Protein AF-A0A9R0ZAI2-F1 (afdb_monomer)

Structure (mmCIF, N/CA/C/O backbone):
data_AF-A0A9R0ZAI2-F1
#
_entry.id   AF-A0A9R0ZAI2-F1
#
loop_
_atom_site.group_PDB
_atom_site.id
_atom_site.type_symbol
_atom_site.label_atom_id
_atom_site.label_alt_id
_atom_site.label_comp_id
_atom_site.label_asym_id
_atom_site.label_entity_id
_atom_site.label_seq_id
_atom_site.pdbx_PDB_ins_code
_atom_site.Cartn_x
_atom_site.Cartn_y
_atom_site.Cartn_z
_atom_site.occupancy
_atom_site.B_iso_or_equiv
_atom_site.auth_seq_id
_atom_site.auth_comp_id
_atom_site.auth_asym_id
_atom_site.auth_atom_id
_atom_site.pdbx_PDB_model_num
ATOM 1 N N . MET A 1 1 ? 1.593 8.401 21.308 1.00 49.84 1 MET A N 1
ATOM 2 C CA . MET A 1 1 ? 2.512 8.296 20.164 1.00 49.84 1 MET A CA 1
ATOM 3 C C . MET A 1 1 ? 1.710 8.715 18.952 1.00 49.84 1 MET A C 1
ATOM 5 O O . MET A 1 1 ? 0.636 8.151 18.761 1.00 49.84 1 MET A O 1
ATOM 9 N N . LYS A 1 2 ? 2.116 9.782 18.261 1.00 67.69 2 LYS A N 1
ATOM 10 C CA . LYS A 1 2 ? 1.496 10.133 16.980 1.00 67.69 2 LYS A CA 1
ATOM 11 C C . LYS A 1 2 ? 1.931 9.080 15.958 1.00 67.69 2 LYS A C 1
ATOM 13 O O . LYS A 1 2 ? 3.024 8.540 16.083 1.00 67.69 2 LYS A O 1
ATOM 18 N N . PHE A 1 3 ? 1.045 8.730 15.038 1.00 79.19 3 PHE A N 1
ATOM 19 C CA . PHE A 1 3 ? 1.365 7.833 13.931 1.00 79.19 3 PHE A CA 1
ATOM 20 C C . PHE A 1 3 ? 2.169 8.611 12.874 1.00 79.19 3 PHE A C 1
ATOM 22 O O . PHE A 1 3 ? 1.806 9.755 12.592 1.00 79.19 3 PHE A O 1
ATOM 29 N N . ASN A 1 4 ? 3.242 8.033 12.321 1.00 83.19 4 ASN A N 1
ATOM 30 C CA . ASN A 1 4 ? 4.085 8.681 11.311 1.00 83.19 4 ASN A CA 1
ATOM 31 C C . ASN A 1 4 ? 4.430 7.680 10.192 1.00 83.19 4 ASN A C 1
ATOM 33 O O . ASN A 1 4 ? 5.416 6.948 10.323 1.00 83.19 4 ASN A O 1
ATOM 37 N N . PRO A 1 5 ? 3.698 7.697 9.061 1.00 80.62 5 PRO A N 1
ATOM 38 C CA . PRO A 1 5 ? 3.774 6.646 8.044 1.00 80.62 5 PRO A CA 1
ATOM 39 C C . PRO A 1 5 ? 5.187 6.411 7.498 1.00 80.62 5 PRO A C 1
ATOM 41 O O . PRO A 1 5 ? 5.497 5.297 7.081 1.00 80.62 5 PRO A O 1
ATOM 44 N N . ILE A 1 6 ? 6.061 7.420 7.544 1.00 82.62 6 ILE A N 1
ATOM 45 C CA . ILE A 1 6 ? 7.467 7.300 7.152 1.00 82.62 6 ILE A CA 1
ATOM 46 C C . ILE A 1 6 ? 8.191 6.339 8.105 1.00 82.62 6 ILE A C 1
ATOM 48 O O . ILE A 1 6 ? 8.782 5.352 7.670 1.00 82.62 6 ILE A O 1
ATOM 52 N N . ILE A 1 7 ? 8.069 6.553 9.414 1.00 83.12 7 ILE A N 1
ATOM 53 C CA . ILE A 1 7 ? 8.664 5.692 10.442 1.00 83.12 7 ILE A CA 1
ATOM 54 C C . ILE A 1 7 ? 8.152 4.254 10.318 1.00 83.12 7 ILE A C 1
ATOM 56 O O . ILE A 1 7 ? 8.944 3.308 10.307 1.00 83.12 7 ILE A O 1
ATOM 60 N N . GLU A 1 8 ? 6.835 4.063 10.204 1.00 87.94 8 GLU A N 1
ATOM 61 C CA . GLU A 1 8 ? 6.279 2.714 10.084 1.00 87.94 8 GLU A CA 1
ATOM 62 C C . GLU A 1 8 ? 6.701 2.023 8.780 1.00 87.94 8 GLU A C 1
ATOM 64 O O . GLU A 1 8 ? 6.964 0.817 8.787 1.00 87.94 8 GLU A O 1
ATOM 69 N N . SER A 1 9 ? 6.849 2.772 7.685 1.00 85.62 9 SER A N 1
ATOM 70 C CA . SER A 1 9 ? 7.359 2.232 6.424 1.00 85.62 9 SER A CA 1
ATOM 71 C C . SER A 1 9 ? 8.806 1.763 6.519 1.00 85.62 9 SER A C 1
ATOM 73 O O . SER A 1 9 ? 9.125 0.676 6.035 1.00 85.62 9 SER A O 1
ATOM 75 N N . PHE A 1 10 ? 9.672 2.481 7.234 1.00 85.94 10 PHE A N 1
ATOM 76 C CA . PHE A 1 10 ? 11.029 2.011 7.497 1.00 85.94 10 PHE A CA 1
ATOM 77 C C . PHE A 1 10 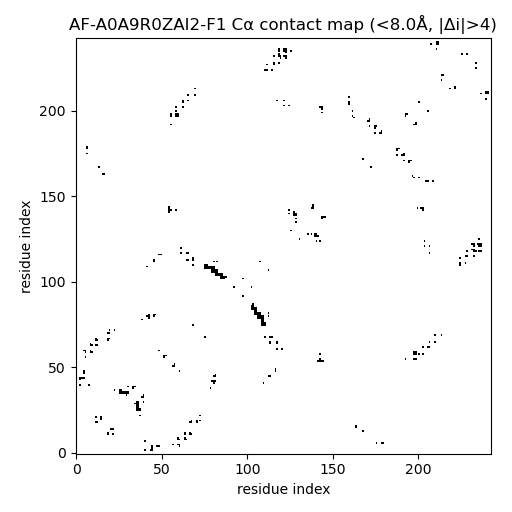? 11.057 0.713 8.296 1.00 85.94 10 PHE A C 1
ATOM 79 O O . PHE A 1 10 ? 11.811 -0.196 7.955 1.00 85.94 10 PHE A O 1
ATOM 86 N N . LEU A 1 11 ? 10.210 0.576 9.319 1.00 88.50 11 LEU A N 1
ATOM 87 C CA . LEU A 1 11 ? 10.132 -0.664 10.098 1.00 88.50 11 LEU A CA 1
ATOM 88 C C . LEU A 1 11 ? 9.722 -1.864 9.232 1.00 88.50 11 LEU A C 1
ATOM 90 O O . LEU A 1 11 ? 10.246 -2.964 9.425 1.00 88.50 11 LEU A O 1
ATOM 94 N N . VAL A 1 12 ? 8.839 -1.660 8.248 1.00 91.31 12 VAL A N 1
ATOM 95 C CA . VAL A 1 12 ? 8.496 -2.692 7.258 1.00 91.31 12 VAL A CA 1
ATOM 96 C C . VAL A 1 12 ? 9.717 -3.066 6.415 1.00 91.31 12 VAL A C 1
ATOM 98 O O . VAL A 1 12 ? 10.020 -4.253 6.294 1.00 91.31 12 VAL A O 1
ATOM 101 N N . HIS A 1 13 ? 10.448 -2.087 5.876 1.00 89.06 13 HIS A N 1
ATOM 102 C CA . HIS A 1 13 ? 11.639 -2.350 5.059 1.00 89.06 13 HIS A CA 1
ATOM 103 C C . HIS A 1 13 ? 12.755 -3.044 5.837 1.00 89.06 13 HIS A C 1
ATOM 105 O O . HIS A 1 13 ? 13.310 -4.025 5.352 1.00 89.06 13 HIS A O 1
ATOM 111 N N . LEU A 1 14 ? 13.033 -2.605 7.067 1.00 87.81 14 LEU A N 1
ATOM 112 C CA . LEU A 1 14 ? 14.007 -3.247 7.958 1.00 87.81 14 LEU A CA 1
ATOM 113 C C . LEU A 1 14 ? 13.626 -4.689 8.304 1.00 87.81 14 LEU A C 1
ATOM 115 O O . LEU A 1 14 ? 14.484 -5.497 8.656 1.00 87.81 14 LEU A O 1
ATOM 119 N N . SER A 1 15 ? 12.338 -5.012 8.211 1.00 88.12 15 SER A N 1
ATOM 120 C CA . SER A 1 15 ? 11.839 -6.360 8.444 1.00 88.12 15 SER A CA 1
ATOM 121 C C . SER A 1 15 ? 11.940 -7.253 7.211 1.00 88.12 15 SER A C 1
ATOM 123 O O . SER A 1 15 ? 11.775 -8.462 7.353 1.00 88.12 15 SER A O 1
ATOM 125 N N . ALA A 1 16 ? 12.204 -6.717 6.015 1.00 86.06 16 ALA A N 1
ATOM 126 C CA . ALA A 1 16 ? 12.380 -7.523 4.812 1.00 86.06 16 ALA A CA 1
ATOM 127 C C . ALA A 1 16 ? 13.635 -8.422 4.922 1.00 86.06 16 ALA A C 1
ATOM 129 O O . ALA A 1 16 ? 14.656 -7.999 5.461 1.00 86.06 16 ALA A O 1
ATO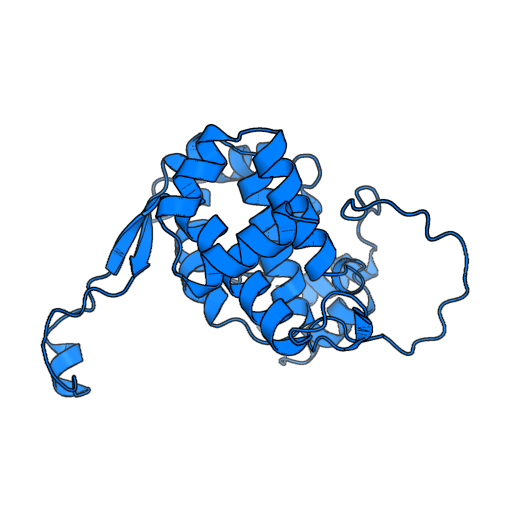M 130 N N . PRO A 1 17 ? 13.583 -9.683 4.448 1.00 87.69 17 PRO A N 1
ATOM 131 C CA . PRO A 1 17 ? 12.458 -10.338 3.768 1.00 87.69 17 PRO A CA 1
ATOM 132 C C . PRO A 1 17 ? 11.402 -10.947 4.719 1.00 87.69 17 PRO A C 1
ATOM 134 O O . PRO A 1 17 ? 10.416 -11.522 4.268 1.00 87.69 17 PRO A O 1
ATOM 137 N N . ASN A 1 18 ? 11.566 -10.828 6.036 1.00 90.38 18 ASN A N 1
ATOM 138 C CA . ASN A 1 18 ? 10.710 -11.418 7.074 1.00 90.38 18 ASN A CA 1
ATOM 139 C C . ASN A 1 18 ? 9.503 -10.540 7.475 1.00 90.38 18 ASN A C 1
ATOM 141 O O . ASN A 1 18 ? 9.104 -10.528 8.641 1.00 90.38 18 ASN A O 1
ATOM 145 N N . VAL A 1 19 ? 8.886 -9.827 6.529 1.00 93.25 19 VAL A N 1
ATOM 146 C CA . VAL A 1 19 ? 7.755 -8.911 6.802 1.00 93.25 19 VAL A CA 1
ATOM 147 C C . VAL A 1 19 ? 6.576 -9.633 7.477 1.00 93.25 19 VAL A C 1
ATOM 149 O O . VAL A 1 19 ? 5.905 -9.071 8.338 1.00 93.25 19 VAL A O 1
ATOM 152 N N . ASP A 1 20 ? 6.373 -10.915 7.173 1.00 92.94 20 ASP A N 1
ATOM 153 C CA . ASP A 1 20 ? 5.386 -11.777 7.839 1.00 92.94 20 ASP A CA 1
ATOM 154 C C . ASP A 1 20 ? 5.613 -11.882 9.366 1.00 92.94 20 ASP A C 1
ATOM 156 O O . ASP A 1 20 ? 4.674 -11.812 10.160 1.00 92.94 20 ASP A O 1
ATOM 160 N N . GLN A 1 21 ? 6.872 -11.956 9.815 1.00 93.88 21 GLN A N 1
ATOM 161 C CA . GLN A 1 21 ? 7.204 -11.981 11.246 1.00 93.88 21 GLN A CA 1
ATOM 162 C C . GLN A 1 21 ? 6.949 -10.625 11.909 1.00 93.88 21 GLN A C 1
ATOM 164 O O . GLN A 1 21 ? 6.500 -10.578 13.055 1.00 93.88 21 GLN A O 1
ATOM 169 N N . PHE A 1 22 ? 7.188 -9.528 11.190 1.00 95.06 22 PHE A N 1
ATOM 170 C CA . PHE A 1 22 ? 6.858 -8.185 11.665 1.00 95.06 22 PHE A CA 1
ATOM 171 C C . PHE A 1 22 ? 5.349 -8.006 11.856 1.00 95.06 22 PHE A C 1
ATOM 173 O O . PHE A 1 22 ? 4.917 -7.494 12.889 1.00 95.06 22 PHE A O 1
ATOM 180 N N . ILE A 1 23 ? 4.533 -8.523 10.933 1.00 96.44 23 ILE A N 1
ATOM 181 C CA . ILE A 1 23 ? 3.074 -8.573 11.094 1.00 96.44 23 ILE A CA 1
ATOM 182 C C . ILE A 1 23 ? 2.708 -9.344 12.370 1.00 96.44 23 ILE A C 1
ATOM 184 O O . ILE A 1 23 ? 1.962 -8.831 13.204 1.00 96.44 23 ILE A O 1
ATOM 188 N N . ASN A 1 24 ? 3.281 -10.533 12.574 1.00 96.25 24 ASN A N 1
ATOM 189 C CA . ASN A 1 24 ? 3.053 -11.335 13.780 1.00 96.25 24 ASN A CA 1
ATOM 190 C C . ASN A 1 24 ? 3.449 -10.608 15.077 1.00 96.25 24 ASN A C 1
ATOM 192 O O . ASN A 1 24 ? 2.738 -10.701 16.080 1.00 96.25 24 ASN A O 1
ATOM 196 N N . LEU A 1 25 ? 4.539 -9.837 15.058 1.00 96.00 25 LEU A N 1
ATOM 197 C CA . LEU A 1 25 ? 4.937 -8.989 16.180 1.00 96.00 25 LEU A CA 1
ATOM 198 C C . LEU A 1 25 ? 3.884 -7.910 16.468 1.00 96.00 25 LEU A C 1
ATOM 200 O O . LEU A 1 25 ? 3.460 -7.764 17.613 1.00 96.00 25 LEU A O 1
ATOM 204 N N . LEU A 1 26 ? 3.421 -7.184 15.446 1.00 95.62 26 LEU A N 1
ATOM 205 C CA . LEU A 1 26 ? 2.405 -6.137 15.608 1.00 95.62 26 LEU A CA 1
ATOM 206 C C . LEU A 1 26 ? 1.056 -6.683 16.096 1.00 95.62 26 LEU A C 1
ATOM 208 O O . LEU A 1 26 ? 0.328 -5.981 16.799 1.00 95.62 26 LEU A O 1
ATOM 212 N N . LEU A 1 27 ? 0.726 -7.932 15.765 1.00 96.06 27 LEU A N 1
ATOM 213 C CA . LEU A 1 27 ? -0.462 -8.615 16.283 1.00 96.06 27 LEU A CA 1
ATOM 214 C C . LEU A 1 27 ? -0.366 -8.917 17.786 1.00 96.06 27 LEU A C 1
ATOM 216 O O . LEU A 1 27 ? -1.392 -8.942 18.464 1.00 96.06 27 LEU A O 1
ATOM 220 N N . ALA A 1 28 ? 0.843 -9.130 18.312 1.00 95.81 28 ALA A N 1
ATOM 221 C CA . ALA A 1 28 ? 1.076 -9.420 19.727 1.00 95.81 28 ALA A CA 1
ATOM 222 C C . ALA A 1 28 ? 1.078 -8.164 20.620 1.00 95.81 28 ALA A C 1
ATOM 224 O O . ALA A 1 28 ? 1.000 -8.279 21.846 1.00 95.81 28 ALA A O 1
ATOM 225 N N . ILE A 1 29 ? 1.167 -6.969 20.028 1.00 94.38 29 ILE A N 1
ATOM 226 C CA . ILE A 1 29 ? 1.210 -5.700 20.757 1.00 94.38 29 ILE A CA 1
ATOM 227 C C . ILE A 1 29 ? -0.215 -5.119 20.842 1.00 94.38 29 ILE A C 1
ATOM 229 O O . ILE A 1 29 ? -0.881 -4.964 19.815 1.00 94.38 29 ILE A O 1
ATOM 233 N N . PRO A 1 30 ? -0.719 -4.790 22.047 1.00 92.25 30 PRO A N 1
ATOM 234 C CA . PRO A 1 30 ? -2.027 -4.164 22.198 1.00 92.25 30 PRO A CA 1
ATOM 235 C C . PRO A 1 30 ? -1.987 -2.686 21.783 1.00 92.25 30 PRO A C 1
ATOM 237 O O . PRO A 1 30 ? -1.035 -1.974 22.096 1.00 92.25 30 PRO A O 1
ATOM 240 N N . ALA A 1 31 ? -3.072 -2.202 21.174 1.00 91.56 31 ALA A N 1
ATOM 241 C CA . ALA A 1 31 ? -3.260 -0.788 20.853 1.00 91.56 31 ALA A CA 1
ATOM 242 C C . ALA A 1 31 ? -4.615 -0.291 21.366 1.00 91.56 31 ALA A C 1
ATOM 244 O O . ALA A 1 31 ? -5.641 -0.957 21.231 1.00 91.56 31 ALA A O 1
ATOM 245 N N . GLN A 1 32 ? -4.627 0.884 21.993 1.00 88.00 32 GLN A N 1
ATOM 246 C CA . GLN A 1 32 ? -5.828 1.413 22.633 1.00 88.00 32 GLN A CA 1
ATOM 247 C C . GLN A 1 32 ? -6.921 1.709 21.598 1.00 88.00 32 GLN A C 1
ATOM 249 O O . GLN A 1 32 ? -6.709 2.482 20.672 1.00 88.00 32 GLN A O 1
ATOM 254 N N . GLY A 1 33 ? -8.108 1.123 21.784 1.00 88.25 33 GLY A N 1
ATOM 255 C CA . GLY A 1 33 ? -9.244 1.303 20.871 1.00 88.25 33 GLY A CA 1
ATOM 256 C C . GLY A 1 33 ? -9.213 0.408 19.627 1.00 88.25 33 GLY A C 1
ATOM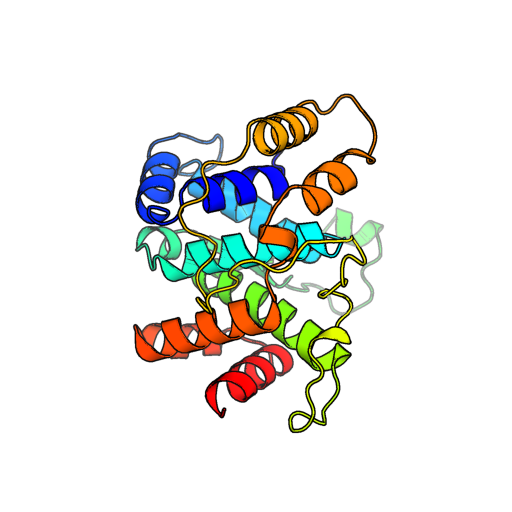 257 O O . GLY A 1 33 ? -10.155 0.452 18.841 1.00 88.25 33 GLY A O 1
ATOM 258 N N . TYR A 1 34 ? -8.189 -0.435 19.483 1.00 91.19 34 TYR A N 1
ATOM 259 C CA . TYR A 1 34 ? -8.018 -1.364 18.368 1.00 91.19 34 TYR A CA 1
ATOM 260 C C . TYR A 1 34 ? -7.793 -2.792 18.879 1.00 91.19 34 TYR A C 1
ATOM 262 O O . TYR A 1 34 ? -7.475 -3.013 20.047 1.00 91.19 34 TYR A O 1
ATOM 270 N N . GLY A 1 35 ? -7.975 -3.786 18.004 1.00 89.12 35 GLY A N 1
ATOM 271 C CA . GLY A 1 35 ? -7.741 -5.190 18.363 1.00 89.12 35 GLY A CA 1
ATOM 272 C C . GLY A 1 35 ? -6.264 -5.509 18.629 1.00 89.12 35 GLY A C 1
ATOM 273 O O . GLY A 1 35 ? -5.961 -6.365 19.453 1.00 89.12 35 GLY A O 1
ATOM 274 N N . ASN A 1 36 ? -5.358 -4.818 17.936 1.00 93.75 36 ASN A N 1
ATOM 275 C CA . ASN A 1 36 ? -3.904 -4.939 18.036 1.00 93.75 36 ASN A CA 1
ATOM 276 C C . ASN A 1 36 ? -3.236 -3.733 17.346 1.00 93.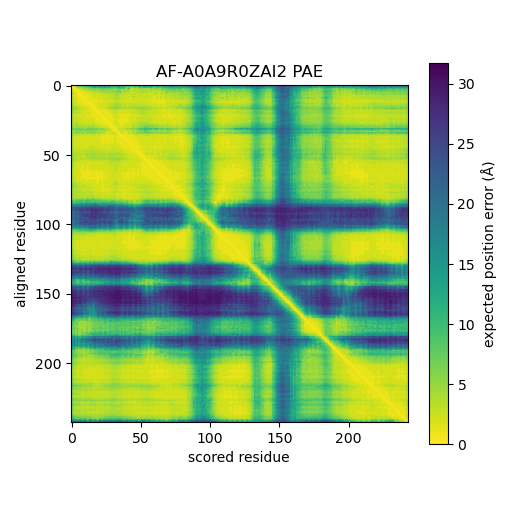75 36 ASN A C 1
ATOM 278 O O . ASN A 1 36 ? -3.914 -2.931 16.693 1.00 93.75 36 ASN A O 1
ATOM 282 N N . SER A 1 37 ? -1.915 -3.609 17.476 1.00 95.12 37 SER A N 1
ATOM 283 C CA . SER A 1 37 ? -1.146 -2.522 16.861 1.00 95.12 37 SER A CA 1
ATOM 284 C C . SER A 1 37 ? -1.176 -2.535 15.340 1.00 95.12 37 SER A C 1
ATOM 286 O O . SER A 1 37 ? -1.197 -1.462 14.746 1.00 95.12 37 SER A O 1
ATOM 288 N N . LEU A 1 38 ? -1.253 -3.707 14.701 1.00 95.94 38 LEU A N 1
ATOM 289 C CA . LEU A 1 38 ? -1.394 -3.791 13.244 1.00 95.94 38 LEU A CA 1
ATOM 290 C C . LEU A 1 38 ? -2.684 -3.103 12.774 1.00 95.94 38 LEU A C 1
ATOM 292 O O . LEU A 1 38 ? -2.655 -2.300 11.849 1.00 95.94 38 LEU A O 1
ATOM 296 N N . ALA A 1 39 ? -3.813 -3.367 13.434 1.00 95.56 39 ALA A N 1
ATOM 297 C CA . ALA A 1 39 ? -5.094 -2.750 13.102 1.00 95.56 39 ALA A CA 1
ATOM 298 C C . ALA A 1 39 ? -5.069 -1.226 13.282 1.00 95.56 39 ALA A C 1
ATOM 300 O O . ALA A 1 39 ? -5.637 -0.517 12.454 1.00 95.56 39 ALA A O 1
ATOM 301 N N . TYR A 1 40 ? -4.399 -0.727 14.326 1.00 95.00 40 TYR A N 1
ATOM 302 C CA . TYR A 1 40 ? -4.191 0.708 14.534 1.00 95.00 40 TYR A CA 1
ATOM 303 C C . TYR A 1 40 ? -3.348 1.320 13.408 1.00 95.00 40 TYR A C 1
ATOM 305 O O . TYR A 1 40 ? -3.835 2.187 12.688 1.00 95.00 40 TYR A O 1
ATOM 313 N N . ILE A 1 41 ? -2.129 0.805 13.208 1.00 94.75 41 ILE A N 1
ATOM 314 C CA . ILE A 1 41 ? -1.171 1.282 12.199 1.00 94.75 41 ILE A CA 1
ATOM 315 C C . ILE A 1 41 ? -1.821 1.320 10.819 1.00 94.75 41 ILE A C 1
ATOM 317 O O . ILE A 1 41 ? -1.810 2.350 10.158 1.00 94.75 41 ILE A O 1
ATOM 321 N N . MET A 1 42 ? -2.464 0.230 10.402 1.00 96.12 42 MET A N 1
ATOM 322 C CA . MET A 1 42 ? -3.045 0.150 9.064 1.00 96.12 42 MET A CA 1
ATOM 323 C C . MET A 1 42 ? -4.290 1.030 8.893 1.00 96.12 42 MET A C 1
ATOM 325 O O . MET A 1 42 ? -4.573 1.486 7.781 1.00 96.12 42 MET A O 1
ATOM 329 N N . SER A 1 43 ? -5.025 1.306 9.974 1.00 93.62 43 SER A N 1
ATOM 330 C CA . SER A 1 43 ? -6.150 2.246 9.940 1.00 93.62 43 SER A CA 1
ATOM 331 C C . SER A 1 43 ? -5.678 3.683 9.752 1.00 93.62 43 SER A C 1
ATOM 333 O O . SER A 1 43 ? -6.257 4.393 8.933 1.00 93.62 43 SER A O 1
ATOM 335 N N . GLU A 1 44 ? -4.637 4.107 10.467 1.00 93.06 44 GLU A N 1
ATOM 336 C CA . GLU A 1 44 ? -4.081 5.459 10.341 1.00 93.06 44 GLU A CA 1
ATOM 337 C C . GLU A 1 44 ? -3.329 5.628 9.011 1.00 93.06 44 GLU A C 1
ATOM 339 O O . GLU A 1 44 ? -3.619 6.550 8.248 1.00 93.06 44 GLU A O 1
ATOM 344 N N . TRP A 1 45 ? -2.452 4.680 8.660 1.00 95.12 45 TRP A N 1
ATOM 345 C CA . TRP A 1 45 ? -1.661 4.732 7.427 1.00 95.12 45 TRP A CA 1
ATOM 346 C C . TRP A 1 45 ? -2.543 4.847 6.187 1.00 95.12 45 TRP A C 1
ATOM 348 O O . TRP A 1 45 ? -2.363 5.736 5.360 1.00 95.12 45 TRP A O 1
ATOM 358 N N . SER A 1 46 ? -3.556 3.988 6.063 1.00 93.94 46 SER A N 1
ATOM 359 C CA . SER A 1 46 ? -4.402 3.970 4.865 1.00 93.94 46 SER A CA 1
ATOM 360 C C . SER A 1 46 ? -5.255 5.230 4.672 1.00 93.94 46 SER A C 1
ATOM 362 O O . SER A 1 46 ? -5.753 5.455 3.564 1.00 93.94 46 SER A O 1
ATOM 364 N N . GLN A 1 47 ? -5.440 6.036 5.724 1.00 90.94 47 GLN A N 1
ATOM 365 C CA . GLN A 1 47 ? -6.090 7.345 5.645 1.00 90.94 47 GLN A CA 1
ATOM 366 C C . GLN A 1 47 ? -5.103 8.426 5.203 1.00 90.94 47 GLN A C 1
ATOM 368 O O . GLN A 1 47 ? -5.453 9.243 4.358 1.00 90.94 47 GLN A O 1
ATOM 373 N N . LEU A 1 48 ? -3.874 8.384 5.722 1.00 90.69 48 LEU A N 1
ATOM 374 C CA . LEU A 1 48 ? -2.841 9.379 5.442 1.00 90.69 48 LEU A CA 1
ATOM 375 C C . LEU A 1 48 ? -2.111 9.160 4.116 1.00 90.69 48 LEU A C 1
ATOM 377 O O . LEU A 1 48 ? -1.541 10.112 3.606 1.00 90.69 48 LEU A O 1
ATOM 381 N N . GLN A 1 49 ? -2.131 7.954 3.534 1.00 90.94 49 GLN A N 1
ATOM 382 C CA . GLN A 1 49 ? -1.342 7.643 2.330 1.00 90.94 49 GLN A CA 1
ATOM 383 C C . GLN A 1 49 ? -1.579 8.633 1.177 1.00 90.94 49 GLN A C 1
ATOM 385 O O . GLN A 1 49 ? -0.630 9.014 0.508 1.00 90.94 49 GLN A O 1
ATOM 390 N N . GLY A 1 50 ? -2.825 9.071 0.960 1.00 86.75 50 GLY A N 1
ATOM 391 C CA . GLY A 1 50 ? -3.157 10.045 -0.091 1.00 86.75 50 GLY A CA 1
ATOM 392 C C . GLY A 1 50 ? -2.828 11.504 0.256 1.00 86.75 50 GLY A C 1
ATOM 393 O O . GLY A 1 50 ? -3.035 12.383 -0.573 1.00 86.75 50 GLY A O 1
ATOM 394 N N . GLU A 1 51 ? -2.371 11.775 1.479 1.00 88.31 51 GLU A N 1
ATOM 395 C CA . GLU A 1 51 ? -1.941 13.100 1.948 1.00 88.31 51 GLU A CA 1
ATOM 396 C C . GLU A 1 51 ? -0.412 13.251 1.946 1.00 88.31 51 GLU A C 1
ATOM 398 O O . GLU A 1 51 ? 0.087 14.361 2.130 1.00 88.31 51 GLU A O 1
ATOM 403 N N . ILE A 1 52 ? 0.329 12.154 1.742 1.00 88.31 52 ILE A N 1
ATOM 404 C CA . ILE A 1 52 ? 1.793 12.160 1.683 1.00 88.31 52 ILE A CA 1
ATOM 405 C C . ILE A 1 52 ? 2.241 12.970 0.466 1.00 88.31 52 ILE A C 1
ATOM 407 O O . ILE A 1 52 ? 1.657 12.879 -0.611 1.00 88.31 52 ILE A O 1
ATOM 411 N N . GLN A 1 53 ? 3.280 13.779 0.655 1.00 85.25 53 GLN A N 1
ATOM 412 C CA . GLN A 1 53 ? 3.913 14.585 -0.384 1.00 85.25 53 GLN A CA 1
ATOM 413 C C . GLN A 1 53 ? 5.418 14.321 -0.368 1.00 85.25 53 GLN A C 1
ATOM 415 O O . GLN A 1 53 ? 5.963 13.983 0.681 1.00 85.25 53 GLN A O 1
ATOM 420 N N . GLY A 1 54 ? 6.062 14.510 -1.520 1.00 87.06 54 GLY A N 1
ATOM 421 C CA . GLY A 1 54 ? 7.495 14.286 -1.707 1.00 87.06 54 GLY A CA 1
ATOM 422 C C . GLY A 1 54 ? 7.801 12.936 -2.359 1.00 87.06 54 GLY A C 1
ATOM 423 O O . GLY A 1 54 ? 7.186 11.914 -2.038 1.00 87.06 54 GLY A O 1
ATOM 424 N N . ALA A 1 55 ? 8.730 12.955 -3.322 1.00 87.81 55 ALA A N 1
ATOM 425 C CA . ALA A 1 55 ? 9.051 11.794 -4.146 1.00 87.81 55 ALA A CA 1
ATOM 426 C C . ALA A 1 55 ? 9.547 10.616 -3.304 1.00 87.81 55 ALA A C 1
ATOM 428 O O . ALA A 1 55 ? 9.032 9.501 -3.405 1.00 87.81 55 ALA A O 1
ATOM 429 N N . TYR A 1 56 ? 10.483 10.901 -2.402 1.00 88.75 56 TYR A N 1
ATOM 430 C CA . TYR A 1 56 ? 11.077 9.917 -1.513 1.00 88.75 56 TYR A CA 1
ATOM 431 C C . TYR A 1 56 ? 10.049 9.278 -0.565 1.00 88.75 56 TYR A C 1
ATOM 433 O O . TYR A 1 56 ? 9.927 8.054 -0.524 1.00 88.75 56 TYR A O 1
ATOM 441 N N . GLN A 1 57 ? 9.238 10.068 0.144 1.00 88.75 57 GLN A N 1
ATOM 442 C CA . GLN A 1 57 ? 8.232 9.539 1.073 1.00 88.75 57 GLN A CA 1
ATOM 443 C C . GLN A 1 57 ? 7.197 8.680 0.355 1.00 88.75 57 GLN A C 1
ATOM 445 O O . GLN A 1 57 ? 6.760 7.655 0.887 1.00 88.75 57 GLN A O 1
ATOM 450 N N . ILE A 1 58 ? 6.794 9.076 -0.853 1.00 91.38 58 ILE A N 1
ATOM 451 C CA . ILE A 1 58 ? 5.849 8.295 -1.647 1.00 91.38 58 ILE A CA 1
ATOM 452 C C . ILE A 1 58 ? 6.485 6.985 -2.089 1.00 91.38 58 ILE A C 1
ATOM 454 O O . ILE A 1 58 ? 5.828 5.956 -1.928 1.00 91.38 58 ILE A O 1
ATOM 458 N N . LYS A 1 59 ? 7.755 6.971 -2.520 1.00 91.62 59 LYS A N 1
ATOM 459 C CA . LYS A 1 59 ? 8.486 5.718 -2.775 1.00 91.62 59 LYS A CA 1
ATOM 460 C C . LYS A 1 59 ? 8.470 4.819 -1.547 1.00 91.62 59 LYS A C 1
ATOM 462 O O . LYS A 1 59 ? 7.879 3.746 -1.612 1.00 91.62 59 LYS A O 1
ATOM 467 N N . VAL A 1 60 ? 9.029 5.271 -0.423 1.00 91.50 60 VAL A N 1
ATOM 468 C CA . VAL A 1 60 ? 9.182 4.4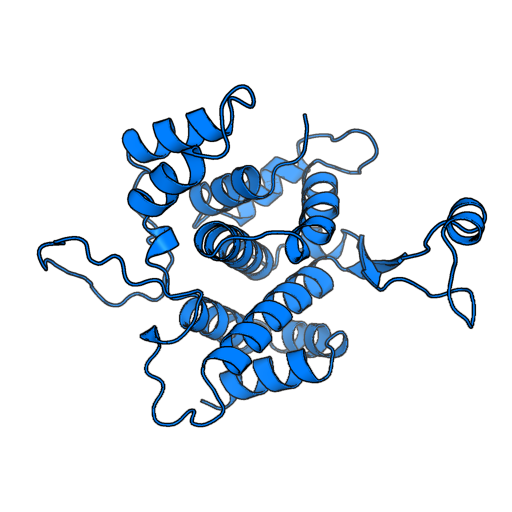46 0.787 1.00 91.50 60 VAL A CA 1
ATOM 469 C C . VAL A 1 60 ? 7.818 3.939 1.276 1.00 91.50 60 VAL A C 1
ATOM 471 O O . VAL A 1 60 ? 7.612 2.746 1.502 1.00 91.50 60 VAL A O 1
ATOM 474 N N . THR A 1 61 ? 6.817 4.801 1.410 1.00 94.50 61 THR A N 1
ATOM 475 C CA . THR A 1 61 ? 5.524 4.339 1.936 1.00 94.50 61 THR A CA 1
ATOM 476 C C . THR A 1 61 ? 4.801 3.391 0.978 1.00 94.50 61 THR A C 1
ATOM 478 O O . THR A 1 61 ? 4.237 2.385 1.418 1.00 94.50 61 THR A O 1
ATOM 481 N N . THR A 1 62 ? 4.878 3.637 -0.331 1.00 95.88 62 THR A N 1
ATOM 482 C CA . THR A 1 62 ? 4.241 2.794 -1.352 1.00 95.88 62 THR A CA 1
ATOM 483 C C . THR A 1 62 ? 4.923 1.430 -1.459 1.00 95.88 62 THR A C 1
ATOM 485 O O . THR A 1 62 ? 4.238 0.402 -1.472 1.00 95.88 62 THR A O 1
ATOM 488 N N . THR A 1 63 ? 6.259 1.378 -1.469 1.00 95.50 63 THR A N 1
ATOM 489 C CA . THR A 1 63 ? 7.005 0.110 -1.504 1.00 95.50 63 THR A CA 1
ATOM 490 C C . THR A 1 63 ? 6.759 -0.714 -0.242 1.00 95.50 63 THR A C 1
ATOM 492 O O . THR A 1 63 ? 6.558 -1.926 -0.335 1.00 95.50 63 THR A O 1
ATOM 495 N N . ALA A 1 64 ? 6.656 -0.082 0.931 1.00 96.81 64 ALA A N 1
ATOM 496 C CA . ALA A 1 64 ? 6.308 -0.773 2.171 1.00 96.81 64 ALA A CA 1
ATOM 497 C C . ALA A 1 64 ? 4.891 -1.378 2.139 1.00 96.81 64 ALA A C 1
ATOM 499 O O . ALA A 1 64 ? 4.692 -2.525 2.546 1.00 96.81 64 ALA A O 1
ATOM 500 N N . LEU A 1 65 ? 3.901 -0.649 1.614 1.00 97.69 65 LEU A N 1
ATOM 501 C CA . LEU A 1 65 ? 2.541 -1.168 1.423 1.00 97.69 65 LEU A CA 1
ATOM 502 C C . LEU A 1 65 ? 2.512 -2.363 0.453 1.00 97.69 65 LEU A C 1
ATOM 504 O O . LEU A 1 65 ? 1.828 -3.359 0.712 1.00 97.69 65 LEU A O 1
ATOM 508 N N . ALA A 1 66 ? 3.294 -2.300 -0.624 1.00 97.44 66 ALA A N 1
ATOM 509 C CA . ALA A 1 66 ? 3.480 -3.396 -1.571 1.00 97.44 66 ALA A CA 1
ATOM 510 C C . ALA A 1 66 ? 4.150 -4.627 -0.929 1.00 97.44 66 ALA A C 1
ATOM 512 O O . ALA A 1 66 ? 3.708 -5.758 -1.158 1.00 97.44 66 ALA A O 1
ATOM 513 N N . LEU A 1 67 ? 5.141 -4.436 -0.053 1.00 96.38 67 LEU A N 1
ATOM 514 C CA . LEU A 1 67 ? 5.727 -5.523 0.738 1.00 96.38 67 LEU A CA 1
ATOM 515 C C . LEU A 1 67 ? 4.695 -6.165 1.677 1.00 96.38 67 LEU A C 1
ATOM 517 O O . LEU A 1 67 ? 4.599 -7.392 1.737 1.00 96.38 67 LEU A O 1
ATOM 521 N N . LEU A 1 68 ? 3.886 -5.356 2.371 1.00 97.06 68 LEU A N 1
ATOM 522 C CA . LEU A 1 68 ? 2.846 -5.841 3.282 1.00 97.06 68 LEU A CA 1
ATOM 523 C C . LEU A 1 68 ? 1.812 -6.712 2.559 1.00 97.06 68 LEU A C 1
ATOM 525 O O . LEU A 1 68 ? 1.553 -7.830 3.004 1.00 97.06 68 LEU A O 1
ATOM 529 N N . ILE A 1 69 ? 1.241 -6.255 1.440 1.00 95.88 69 ILE A N 1
ATOM 530 C CA . ILE A 1 69 ? 0.245 -7.052 0.701 1.00 95.88 69 ILE A CA 1
ATOM 531 C C . ILE A 1 69 ? 0.858 -8.316 0.079 1.00 95.88 69 ILE A C 1
ATOM 533 O O . ILE A 1 69 ? 0.198 -9.357 0.043 1.00 95.88 69 ILE A O 1
ATOM 537 N N . SER A 1 70 ? 2.134 -8.268 -0.317 1.00 95.06 70 SER A N 1
ATOM 538 C CA . SER A 1 70 ? 2.859 -9.417 -0.877 1.00 95.06 70 SER A CA 1
ATOM 539 C C . SER A 1 70 ? 3.032 -10.567 0.121 1.00 95.06 70 SER A C 1
ATOM 541 O O . SER A 1 70 ? 3.109 -11.727 -0.293 1.00 95.06 70 SER A O 1
ATOM 543 N N . THR A 1 71 ? 3.013 -10.287 1.434 1.00 94.94 71 THR A N 1
ATOM 544 C CA . THR A 1 71 ? 3.007 -11.344 2.467 1.00 94.94 71 THR A CA 1
ATOM 545 C C . THR A 1 71 ? 1.786 -12.253 2.367 1.00 94.94 71 THR A C 1
ATOM 547 O O . THR A 1 71 ? 1.856 -13.418 2.752 1.00 94.94 71 THR A O 1
ATOM 550 N N . ARG A 1 72 ? 0.656 -11.726 1.865 1.00 93.56 72 ARG A N 1
ATOM 551 C CA . ARG A 1 72 ? -0.655 -12.394 1.866 1.00 93.56 72 ARG A CA 1
ATOM 552 C C . ARG A 1 72 ? -1.048 -12.917 3.255 1.00 93.56 72 ARG A C 1
ATOM 554 O O . ARG A 1 72 ? -1.789 -13.894 3.373 1.00 93.56 72 ARG A O 1
ATOM 561 N N . HIS A 1 73 ? -0.567 -12.260 4.312 1.00 95.75 73 HIS A N 1
ATOM 562 C CA . HIS A 1 73 ? -0.803 -12.696 5.680 1.00 95.75 73 HIS A CA 1
ATOM 563 C C . HIS A 1 73 ? -2.319 -12.692 5.985 1.00 95.75 73 HIS A C 1
ATOM 565 O O . HIS A 1 73 ? -2.968 -11.649 5.835 1.00 95.75 73 HIS A O 1
ATOM 571 N N . PRO A 1 74 ? -2.922 -13.808 6.447 1.00 94.44 74 PRO A N 1
ATOM 572 C CA . PRO A 1 74 ? -4.378 -13.932 6.599 1.00 94.44 74 PRO A CA 1
ATOM 573 C C . PRO A 1 74 ? -5.017 -12.870 7.499 1.00 94.44 74 PRO A C 1
ATOM 575 O O . PRO A 1 74 ? -6.147 -12.445 7.260 1.00 94.44 74 PRO A O 1
ATOM 578 N N . GLU A 1 75 ? -4.290 -12.416 8.522 1.00 95.38 75 GLU A N 1
ATOM 579 C CA . GLU A 1 75 ? -4.768 -11.376 9.444 1.00 95.38 75 GLU A CA 1
ATOM 580 C C . GLU A 1 75 ? -4.971 -10.016 8.772 1.00 95.38 75 GLU A C 1
ATOM 582 O O . GLU A 1 75 ? -5.816 -9.253 9.235 1.00 95.38 75 GLU A O 1
ATOM 587 N N . LEU A 1 76 ? -4.301 -9.728 7.646 1.00 96.06 76 LEU A N 1
ATOM 588 C CA . LEU A 1 76 ? -4.574 -8.505 6.884 1.00 96.06 76 LEU A CA 1
ATOM 589 C C . LEU A 1 76 ? -6.041 -8.472 6.444 1.00 96.06 76 LEU A C 1
ATOM 591 O O . LEU A 1 76 ? -6.709 -7.457 6.594 1.00 96.06 76 LEU A O 1
ATOM 595 N N . SER A 1 77 ? -6.590 -9.606 6.000 1.00 95.25 77 SER A N 1
ATOM 596 C CA . SER A 1 77 ? -7.990 -9.702 5.557 1.00 95.25 77 SER A CA 1
ATOM 597 C C . SER A 1 77 ? -9.014 -9.543 6.687 1.00 95.25 77 SER A C 1
ATOM 599 O O . SER A 1 77 ? -10.197 -9.367 6.407 1.00 95.25 77 SER A O 1
ATOM 601 N N . ARG A 1 78 ? -8.591 -9.612 7.957 1.00 94.50 78 ARG A N 1
ATOM 602 C CA . ARG A 1 78 ? -9.471 -9.421 9.123 1.00 94.50 78 ARG A CA 1
ATOM 603 C C . ARG A 1 78 ? -9.571 -7.966 9.570 1.00 94.50 78 ARG A C 1
ATOM 605 O O . ARG A 1 78 ? -10.400 -7.656 10.422 1.00 94.50 78 ARG A O 1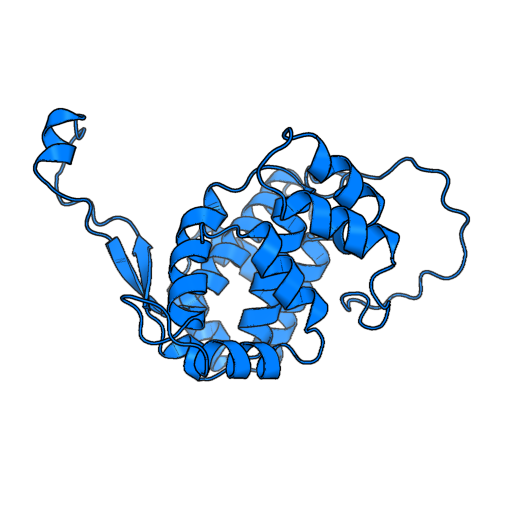
ATOM 612 N N . ILE A 1 79 ? -8.729 -7.090 9.027 1.00 95.69 79 ILE A N 1
ATOM 613 C CA . ILE A 1 79 ? -8.729 -5.666 9.345 1.00 95.69 79 ILE A CA 1
ATOM 614 C C . ILE A 1 79 ? -9.628 -4.943 8.343 1.00 95.69 79 ILE A C 1
ATOM 616 O O . ILE A 1 79 ? -9.465 -5.080 7.130 1.00 95.69 79 ILE A O 1
ATOM 620 N N . GLU A 1 80 ? -10.559 -4.144 8.860 1.00 95.44 80 GLU A N 1
ATOM 621 C CA . GLU A 1 80 ? -11.390 -3.241 8.067 1.00 95.44 80 GLU A CA 1
ATOM 622 C C . GLU A 1 80 ? -10.927 -1.795 8.250 1.00 95.44 80 GLU A C 1
ATOM 624 O O . GLU A 1 80 ? -10.779 -1.312 9.373 1.00 95.44 80 GLU A O 1
ATOM 629 N N . VAL A 1 81 ? -10.759 -1.081 7.141 1.00 94.81 81 VAL A N 1
ATOM 630 C CA . VAL A 1 81 ? -10.307 0.317 7.116 1.00 94.81 81 VAL A CA 1
ATOM 631 C C . VAL A 1 81 ? -11.295 1.207 6.367 1.00 94.81 81 VAL A C 1
ATOM 633 O O . VAL A 1 81 ? -12.239 0.726 5.732 1.00 94.81 81 VAL A O 1
ATOM 636 N N . ASN A 1 82 ? -11.114 2.525 6.476 1.00 92.75 82 ASN A N 1
ATOM 637 C CA . ASN A 1 82 ? -11.959 3.493 5.780 1.00 92.75 82 ASN A CA 1
ATOM 638 C C . ASN A 1 82 ? -11.700 3.435 4.262 1.00 92.75 82 ASN A C 1
ATOM 640 O O . ASN A 1 82 ? -10.575 3.598 3.791 1.00 92.75 82 ASN A O 1
ATOM 644 N N . GLY A 1 83 ? -12.767 3.190 3.503 1.00 88.44 83 GLY A N 1
ATOM 645 C CA . GLY A 1 83 ? -12.789 3.194 2.042 1.00 88.44 83 GLY A CA 1
ATOM 646 C C . GLY A 1 83 ? -13.177 4.566 1.496 1.00 88.44 83 GLY A C 1
ATOM 647 O O . GLY A 1 83 ? -12.429 5.528 1.633 1.00 88.44 83 GLY A O 1
ATOM 648 N N . HIS A 1 84 ? -14.352 4.664 0.874 1.00 81.12 84 HIS A N 1
ATOM 649 C CA . HIS A 1 84 ? -14.843 5.901 0.271 1.00 81.12 84 HIS A CA 1
ATOM 650 C C . HIS A 1 84 ? -15.801 6.654 1.192 1.00 81.12 84 HIS A C 1
ATOM 652 O O . HIS A 1 84 ? -16.557 6.061 1.966 1.00 81.12 84 HIS A O 1
ATOM 658 N N . LEU A 1 85 ? -15.818 7.978 1.049 1.00 80.38 85 LEU A N 1
ATOM 659 C CA . LEU A 1 85 ? -16.768 8.837 1.737 1.00 80.38 85 LEU A CA 1
ATOM 660 C C . LEU A 1 85 ? -18.185 8.635 1.171 1.00 80.38 85 LEU A C 1
ATOM 662 O O . LEU A 1 85 ? -18.465 8.920 0.003 1.00 80.38 85 LEU A O 1
ATOM 666 N N . VAL A 1 86 ? -19.106 8.185 2.019 1.00 77.38 86 VAL A N 1
ATOM 667 C CA . VAL A 1 86 ? -20.534 8.064 1.723 1.00 77.38 86 VAL A CA 1
ATOM 668 C C . VAL A 1 86 ? -21.157 9.455 1.791 1.00 77.38 86 VAL A C 1
ATOM 670 O O . VAL A 1 86 ? -21.464 9.976 2.863 1.00 77.38 86 VAL A O 1
ATOM 673 N N . LYS A 1 87 ? -21.368 10.079 0.628 1.00 68.81 87 LYS A N 1
ATOM 674 C CA . LYS A 1 87 ? -22.041 11.382 0.542 1.00 68.81 87 LYS A CA 1
ATOM 675 C C . LYS A 1 87 ? -23.529 11.228 0.875 1.00 68.81 87 LYS A C 1
ATOM 677 O O . LYS A 1 87 ? -24.333 10.871 0.020 1.00 68.81 87 LYS A O 1
ATOM 682 N N . THR A 1 88 ? -23.909 11.537 2.112 1.00 60.06 88 THR A N 1
ATOM 683 C CA . THR A 1 88 ? -25.296 11.447 2.605 1.00 60.06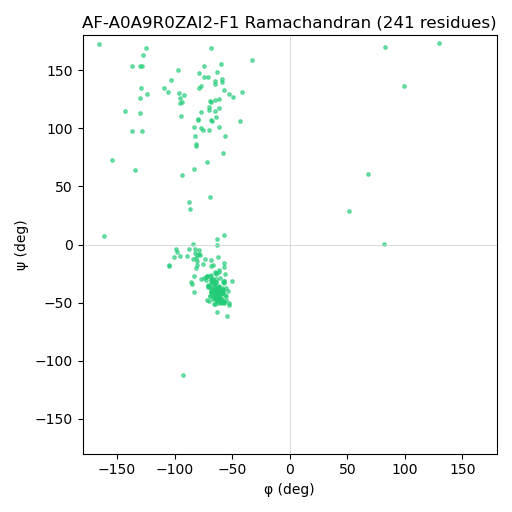 88 THR A CA 1
ATOM 684 C C . THR A 1 88 ? -26.196 12.608 2.166 1.00 60.06 88 THR A C 1
ATOM 686 O O . THR A 1 88 ? -27.407 12.543 2.367 1.00 60.06 88 THR A O 1
ATOM 689 N N . SER A 1 89 ? -25.658 13.672 1.554 1.00 57.19 89 SER A N 1
ATOM 690 C CA . SER A 1 89 ? -26.457 14.816 1.094 1.00 57.19 89 SER A CA 1
ATOM 691 C C . SER A 1 89 ? -26.179 15.201 -0.357 1.00 57.19 89 SER A C 1
ATOM 693 O O . SER A 1 89 ? -25.044 15.505 -0.715 1.00 57.19 89 SER A O 1
ATOM 695 N N . ALA A 1 90 ? -27.234 15.276 -1.171 1.00 48.78 90 ALA A N 1
ATOM 696 C CA . ALA A 1 90 ? -27.182 15.894 -2.491 1.00 48.78 90 ALA A CA 1
ATOM 697 C C . ALA A 1 90 ? -27.017 17.422 -2.348 1.00 48.78 90 ALA A C 1
ATOM 699 O O . ALA A 1 90 ? -27.893 18.094 -1.799 1.00 48.78 90 ALA A O 1
ATOM 700 N N . GLY A 1 91 ? -25.886 17.968 -2.807 1.00 61.25 91 GLY A N 1
ATOM 701 C CA . GLY A 1 91 ? -25.592 19.409 -2.838 1.00 61.25 91 GLY A CA 1
ATOM 702 C C . GLY A 1 91 ? -24.234 19.789 -2.232 1.00 61.25 91 GLY A C 1
ATOM 703 O O . GLY A 1 91 ? -23.541 18.952 -1.662 1.00 61.25 91 GLY A O 1
ATOM 704 N N . ILE A 1 92 ? -23.853 21.067 -2.352 1.00 59.50 92 ILE A N 1
ATOM 705 C CA . ILE A 1 92 ? -22.643 21.623 -1.722 1.00 59.50 92 ILE A CA 1
ATOM 706 C C . ILE A 1 92 ? -22.812 21.571 -0.197 1.00 59.50 92 ILE A C 1
ATOM 708 O O . ILE A 1 92 ? -23.672 22.253 0.370 1.00 59.50 92 ILE A O 1
ATOM 712 N N . THR A 1 93 ? -21.991 20.769 0.478 1.00 58.44 93 THR A N 1
ATOM 713 C CA . THR A 1 93 ? -21.927 20.741 1.942 1.00 58.44 93 THR A CA 1
ATOM 714 C C . THR A 1 93 ? -21.095 21.924 2.422 1.00 58.44 93 THR A C 1
ATOM 716 O O . THR A 1 93 ? -19.880 21.963 2.264 1.00 58.44 93 THR A O 1
ATOM 719 N N . THR A 1 94 ? -21.753 22.920 3.008 1.00 67.69 94 THR A N 1
ATOM 720 C CA . THR A 1 94 ? -21.074 24.038 3.672 1.00 67.69 94 THR A CA 1
ATOM 721 C C . THR A 1 94 ? -20.484 23.585 5.015 1.00 67.69 94 THR A C 1
ATOM 723 O O . THR A 1 94 ? -21.008 22.668 5.651 1.00 67.69 94 THR A O 1
ATOM 726 N N . ARG A 1 95 ? -19.416 24.247 5.495 1.00 57.62 95 ARG A N 1
ATOM 727 C CA . ARG A 1 95 ? -18.737 23.919 6.773 1.00 57.62 95 ARG A CA 1
ATOM 728 C C . ARG A 1 95 ? -19.691 23.794 7.976 1.00 57.62 95 ARG A C 1
ATOM 730 O O . ARG A 1 95 ? -19.449 22.992 8.871 1.00 57.62 95 ARG A O 1
ATOM 737 N N . SER A 1 96 ? -20.792 24.549 8.001 1.00 57.28 96 SER A N 1
ATOM 738 C CA . SER A 1 96 ? -21.809 24.463 9.060 1.00 57.28 96 SER A CA 1
ATOM 739 C C . SER A 1 96 ? -22.651 23.183 9.004 1.00 57.28 96 SER A C 1
ATOM 741 O O . SER A 1 96 ? -23.114 22.729 10.047 1.00 57.28 96 SER A O 1
ATOM 743 N N . LYS A 1 97 ? -22.824 22.580 7.821 1.00 54.38 97 LYS A N 1
ATOM 744 C CA . LYS A 1 97 ? -23.607 21.354 7.595 1.00 54.38 97 LYS A CA 1
ATOM 745 C C . LYS A 1 97 ? -22.783 20.077 7.831 1.00 54.38 97 LYS A C 1
ATOM 747 O O . LYS A 1 97 ? -23.326 19.109 8.360 1.00 54.38 97 LYS A O 1
ATOM 752 N N . ALA A 1 98 ? -21.476 20.116 7.552 1.00 55.56 98 ALA A N 1
ATOM 753 C CA . ALA A 1 98 ? -20.527 19.048 7.904 1.00 55.56 98 ALA A CA 1
ATOM 754 C C . ALA A 1 98 ? -20.389 18.861 9.429 1.00 55.56 98 ALA A C 1
ATOM 756 O O . ALA A 1 98 ? -20.270 17.748 9.920 1.00 55.56 98 ALA A O 1
ATOM 757 N N . ARG A 1 99 ? -20.515 19.939 10.217 1.00 56.69 99 ARG A N 1
ATOM 758 C CA . ARG A 1 99 ? -20.471 19.851 11.691 1.00 56.69 99 ARG A CA 1
ATOM 759 C C . ARG A 1 99 ? -21.676 19.121 12.308 1.00 56.69 99 ARG A C 1
ATOM 761 O O . ARG A 1 99 ? -21.620 18.735 13.469 1.00 56.69 99 ARG A O 1
ATOM 768 N N . VAL A 1 100 ? -22.779 18.991 11.566 1.00 56.44 100 VAL A N 1
ATOM 769 C CA . VAL A 1 100 ? -24.049 18.405 12.043 1.00 56.44 100 VAL A CA 1
ATOM 770 C C . VAL A 1 100 ? -24.270 16.994 11.483 1.00 56.44 100 VAL A C 1
ATOM 772 O O . VAL A 1 100 ? -25.053 16.230 12.038 1.00 56.44 100 VAL A O 1
ATOM 775 N N . THR A 1 101 ? -23.548 16.628 10.423 1.00 57.09 101 THR A N 1
ATOM 776 C CA . THR A 1 101 ? -23.634 15.315 9.777 1.00 57.09 101 THR A CA 1
ATOM 777 C C . THR A 1 101 ? -22.212 14.766 9.684 1.00 57.09 101 THR A C 1
ATOM 779 O O . THR A 1 101 ? -21.488 15.206 8.794 1.00 57.09 101 THR A O 1
ATOM 782 N N . PRO A 1 102 ? -21.776 13.897 10.615 1.00 62.44 102 PRO A N 1
ATOM 783 C CA . PRO A 1 102 ? -20.434 13.336 10.558 1.00 62.44 102 PRO A CA 1
ATOM 784 C C . PRO A 1 102 ? -20.229 12.577 9.245 1.00 62.44 102 PRO A C 1
ATOM 786 O O . PRO A 1 102 ? -21.147 11.923 8.741 1.00 62.44 102 PRO A O 1
ATOM 789 N N . ASP A 1 103 ? -19.024 12.700 8.700 1.00 68.38 103 ASP A N 1
ATOM 790 C CA . ASP A 1 103 ? -18.604 12.013 7.488 1.00 68.38 103 ASP A CA 1
ATOM 791 C C . ASP A 1 103 ? -18.657 10.498 7.712 1.00 68.38 103 ASP A C 1
ATOM 793 O O . ASP A 1 103 ? -17.972 9.948 8.576 1.00 68.38 103 ASP A O 1
ATOM 797 N N . ASN A 1 104 ? -19.504 9.819 6.940 1.00 75.69 104 ASN A N 1
ATOM 798 C CA . ASN A 1 104 ? -19.618 8.369 6.984 1.00 75.69 104 ASN A CA 1
ATOM 799 C C . ASN A 1 104 ? -18.709 7.778 5.915 1.00 75.69 104 ASN A C 1
ATOM 801 O O . ASN A 1 104 ? -18.874 8.071 4.736 1.00 75.69 104 ASN A O 1
ATOM 805 N N . TRP A 1 105 ? -17.783 6.916 6.311 1.00 84.50 105 TRP A N 1
ATOM 806 C CA . TRP A 1 105 ? -16.900 6.204 5.391 1.00 84.50 105 TRP A CA 1
ATOM 807 C C . TRP A 1 105 ? -17.374 4.762 5.239 1.00 84.50 105 TRP A C 1
ATOM 809 O O . TRP A 1 105 ? -17.810 4.142 6.212 1.00 84.50 105 TRP A O 1
ATOM 819 N N . THR A 1 106 ? -17.294 4.206 4.030 1.00 89.44 106 THR A N 1
ATOM 820 C CA . THR A 1 106 ? -17.468 2.760 3.855 1.00 89.44 106 THR A CA 1
ATOM 821 C C . THR A 1 106 ? -16.350 2.028 4.589 1.00 89.44 106 THR A C 1
ATOM 823 O O . THR A 1 106 ? -15.223 2.519 4.641 1.00 89.44 106 THR A O 1
ATOM 826 N N . LYS A 1 107 ? -16.626 0.832 5.102 1.00 93.00 107 LYS A N 1
ATOM 827 C CA . LYS A 1 107 ? -15.589 -0.077 5.596 1.00 93.00 107 LYS A CA 1
ATOM 828 C C . LYS A 1 107 ? -15.241 -1.078 4.502 1.00 93.00 107 LYS A C 1
ATOM 830 O O . LYS A 1 107 ? -16.148 -1.636 3.888 1.00 93.00 107 LYS A O 1
ATOM 835 N N . ILE A 1 108 ? -13.951 -1.241 4.222 1.00 95.06 108 ILE A N 1
ATOM 836 C CA . ILE A 1 108 ? -13.443 -2.207 3.240 1.00 95.06 108 ILE A CA 1
ATOM 837 C C . ILE A 1 108 ? -12.312 -3.045 3.845 1.00 95.06 108 ILE A C 1
ATOM 839 O O . ILE A 1 108 ? -11.621 -2.556 4.745 1.00 95.06 108 ILE A O 1
ATOM 843 N N . PRO A 1 109 ? -12.088 -4.278 3.354 1.00 96.81 109 PRO A N 1
ATOM 844 C CA . PRO A 1 109 ? -10.952 -5.088 3.777 1.00 96.81 109 PRO A CA 1
ATOM 845 C C . PRO A 1 109 ? -9.627 -4.378 3.497 1.00 96.81 109 PRO A C 1
ATOM 847 O O . PRO A 1 109 ? -9.442 -3.778 2.434 1.00 96.81 109 PRO A O 1
ATOM 850 N N . LEU A 1 110 ? -8.681 -4.489 4.426 1.00 97.38 110 LEU A N 1
ATOM 851 C CA . LEU A 1 110 ? -7.370 -3.862 4.303 1.00 97.38 110 LEU A CA 1
ATOM 852 C C . LEU A 1 110 ? -6.624 -4.245 3.008 1.00 97.38 110 LEU A C 1
ATOM 854 O O . LEU A 1 110 ? -6.123 -3.328 2.358 1.00 97.38 110 LEU A O 1
ATOM 858 N N . PRO A 1 111 ? -6.582 -5.518 2.556 1.00 97.56 111 PRO A N 1
ATOM 859 C CA . PRO A 1 111 ? -5.931 -5.857 1.292 1.00 97.56 111 PRO A CA 1
ATOM 860 C C . PRO A 1 111 ? -6.530 -5.102 0.102 1.00 97.56 111 PRO A C 1
ATOM 862 O O . PRO A 1 111 ? -5.788 -4.630 -0.751 1.00 97.56 111 PRO A O 1
ATOM 865 N N . SER A 1 112 ? -7.855 -4.911 0.075 1.00 97.31 112 SER A N 1
ATOM 866 C CA . SER A 1 112 ? -8.530 -4.119 -0.960 1.00 97.31 112 SER A CA 1
ATOM 867 C C . SER A 1 112 ? -8.104 -2.654 -0.922 1.00 97.31 112 SER A C 1
ATOM 869 O O . SER A 1 112 ? -7.872 -2.066 -1.974 1.00 97.31 112 SER A O 1
ATOM 871 N N . LYS A 1 113 ? -7.964 -2.067 0.274 1.00 97.50 113 LYS A N 1
ATOM 872 C CA . LYS A 1 113 ? -7.496 -0.683 0.426 1.00 97.50 113 LYS A CA 1
ATOM 873 C C . LYS A 1 113 ? -6.041 -0.519 -0.011 1.00 97.50 113 LYS A C 1
ATOM 875 O O . LYS A 1 113 ? -5.759 0.414 -0.751 1.00 97.50 113 LYS A O 1
ATOM 880 N N . ILE A 1 114 ? -5.144 -1.411 0.420 1.00 97.94 114 ILE A N 1
ATOM 881 C CA . ILE A 1 114 ? -3.730 -1.375 0.019 1.00 97.94 114 ILE A CA 1
ATOM 882 C C . ILE A 1 114 ? -3.623 -1.513 -1.499 1.00 97.94 114 ILE A C 1
ATOM 884 O O . ILE A 1 114 ? -2.997 -0.684 -2.143 1.00 97.94 114 ILE A O 1
ATOM 888 N N . PHE A 1 115 ? -4.293 -2.511 -2.079 1.00 97.94 115 PHE A N 1
ATOM 889 C CA . PHE A 1 115 ? -4.266 -2.742 -3.521 1.00 97.94 115 PHE A CA 1
ATOM 890 C C . PHE A 1 115 ? -4.776 -1.533 -4.318 1.00 97.94 115 PHE A C 1
ATOM 892 O O . PHE A 1 115 ? -4.181 -1.173 -5.329 1.00 97.94 115 PHE A O 1
ATOM 899 N N . ALA A 1 116 ? -5.839 -0.874 -3.843 1.00 97.44 116 ALA A N 1
ATOM 900 C CA . ALA A 1 116 ? -6.352 0.348 -4.455 1.00 97.44 116 ALA A CA 1
ATOM 901 C C . ALA A 1 116 ? -5.349 1.511 -4.383 1.00 97.44 116 ALA A C 1
ATOM 903 O O . ALA A 1 116 ? -5.159 2.182 -5.393 1.00 97.44 116 ALA A O 1
ATOM 904 N N . LEU A 1 117 ? -4.677 1.710 -3.242 1.00 97.31 117 LEU A N 1
ATOM 905 C CA . LEU A 1 117 ? -3.642 2.740 -3.083 1.00 97.31 117 LEU A CA 1
ATOM 906 C C . LEU A 1 117 ? -2.464 2.508 -4.040 1.00 97.31 117 LEU A C 1
ATOM 908 O O . LEU A 1 117 ? -2.069 3.425 -4.746 1.00 97.31 117 LEU A O 1
ATOM 912 N N . LEU A 1 118 ? -1.964 1.270 -4.133 1.00 97.94 118 LEU A N 1
ATOM 913 C CA . LEU A 1 118 ? -0.892 0.921 -5.075 1.00 97.94 118 LEU A CA 1
ATOM 914 C C . LEU A 1 118 ? -1.314 1.158 -6.533 1.00 97.94 118 LEU A C 1
ATOM 916 O O . LEU A 1 118 ? -0.512 1.597 -7.353 1.00 97.94 118 LEU A O 1
ATOM 920 N N . ALA A 1 119 ? -2.573 0.856 -6.864 1.00 97.38 119 ALA A N 1
ATOM 921 C CA . ALA A 1 119 ? -3.105 1.053 -8.207 1.00 97.38 119 ALA A CA 1
ATOM 922 C C . ALA A 1 119 ? -3.341 2.535 -8.543 1.00 97.38 119 ALA A C 1
ATOM 924 O O . ALA A 1 119 ? -3.236 2.895 -9.713 1.00 97.38 119 ALA A O 1
ATOM 925 N N . ASP A 1 120 ? -3.660 3.377 -7.551 1.00 96.06 120 ASP A N 1
ATOM 926 C CA . ASP A 1 120 ? -3.741 4.834 -7.729 1.00 96.06 120 ASP A CA 1
ATOM 927 C C . ASP A 1 120 ? -2.354 5.394 -8.046 1.00 96.06 120 ASP A C 1
ATOM 929 O O . ASP A 1 120 ? -2.187 6.026 -9.084 1.00 96.06 120 ASP A O 1
ATOM 933 N N . THR A 1 121 ? -1.338 5.061 -7.241 1.00 95.12 121 THR A N 1
ATOM 934 C CA . THR A 1 121 ? 0.045 5.499 -7.491 1.00 95.12 121 THR A CA 1
ATOM 935 C C . THR A 1 121 ? 0.552 5.023 -8.855 1.00 95.12 121 THR A C 1
ATOM 937 O O . THR A 1 121 ? 1.155 5.793 -9.595 1.00 95.12 121 THR A O 1
ATOM 940 N N . LEU A 1 122 ? 0.252 3.778 -9.246 1.00 94.94 122 LEU A N 1
ATOM 941 C CA . LEU A 1 122 ? 0.594 3.278 -10.580 1.00 94.94 122 LEU A CA 1
ATOM 942 C C . LEU A 1 122 ? -0.086 4.089 -11.697 1.00 94.94 122 LEU A C 1
ATOM 944 O O . LEU A 1 122 ? 0.544 4.367 -12.715 1.00 94.94 122 LEU A O 1
ATOM 948 N N . ALA A 1 123 ? -1.364 4.438 -11.533 1.00 93.94 123 ALA A N 1
ATOM 949 C CA . ALA A 1 123 ? -2.098 5.224 -12.521 1.00 93.94 123 ALA A CA 1
ATOM 950 C C . ALA A 1 123 ? -1.529 6.646 -12.654 1.00 93.94 123 ALA A C 1
ATOM 952 O O . ALA A 1 123 ? -1.388 7.126 -13.775 1.00 93.94 123 ALA A O 1
ATOM 953 N N . GLU A 1 124 ? -1.157 7.278 -11.540 1.00 92.75 124 GLU A N 1
ATOM 954 C CA . GLU A 1 124 ? -0.527 8.604 -11.516 1.00 92.75 124 GLU A CA 1
ATOM 955 C C . GLU A 1 124 ? 0.829 8.605 -12.234 1.00 92.75 124 GLU A C 1
ATOM 957 O O . GLU A 1 124 ? 1.063 9.451 -13.096 1.00 92.75 124 GLU A O 1
ATOM 962 N N . ILE A 1 125 ? 1.689 7.616 -11.958 1.00 90.50 125 ILE A N 1
ATOM 963 C CA . ILE A 1 125 ? 2.979 7.461 -12.653 1.00 90.50 125 ILE A CA 1
ATOM 964 C C . ILE A 1 125 ? 2.759 7.300 -14.163 1.00 90.50 125 ILE A C 1
ATOM 966 O O . ILE A 1 125 ? 3.408 7.959 -14.972 1.00 90.50 125 ILE A O 1
ATOM 970 N N . GLN A 1 126 ? 1.821 6.438 -14.565 1.00 88.81 126 GLN A N 1
ATOM 971 C CA . GLN A 1 126 ? 1.534 6.198 -15.982 1.00 88.81 126 GLN A CA 1
ATOM 972 C C . GLN A 1 126 ? 0.933 7.417 -16.695 1.00 88.81 126 GLN A C 1
ATOM 974 O O . GLN A 1 126 ? 1.126 7.562 -17.900 1.00 88.81 126 GLN A O 1
ATOM 979 N N . GLU A 1 127 ? 0.197 8.279 -15.991 1.00 88.12 127 GLU A N 1
ATOM 980 C CA . GLU A 1 127 ? -0.327 9.528 -16.554 1.00 88.12 127 GLU A CA 1
ATOM 981 C C . GLU A 1 127 ? 0.792 10.553 -16.797 1.00 88.12 127 GLU A C 1
ATOM 983 O O . GLU A 1 127 ? 0.765 11.244 -17.815 1.00 88.12 127 GLU A O 1
ATOM 988 N N . GLN A 1 128 ? 1.797 10.610 -15.915 1.00 83.19 128 GLN A N 1
ATOM 989 C CA . GLN A 1 128 ? 2.955 11.503 -16.051 1.00 83.19 128 GLN A CA 1
ATOM 990 C C . GLN A 1 128 ? 3.873 11.117 -17.221 1.00 83.19 128 GLN A C 1
ATOM 992 O O . GLN A 1 128 ? 4.319 11.990 -17.958 1.00 83.19 128 GLN A O 1
ATOM 997 N N . VAL A 1 129 ? 4.115 9.817 -17.418 1.00 73.81 129 VAL A N 1
ATOM 998 C CA . VAL A 1 129 ? 5.024 9.296 -18.460 1.00 73.81 129 VAL A CA 1
ATOM 999 C C . VAL A 1 129 ? 4.411 9.370 -19.876 1.00 73.81 129 VAL A C 1
ATOM 1001 O O . VAL A 1 129 ? 5.125 9.336 -20.875 1.00 73.81 129 VAL A O 1
ATOM 1004 N N . GLY A 1 130 ? 3.087 9.536 -19.996 1.00 64.62 130 GLY A N 1
ATOM 1005 C CA . GLY A 1 130 ? 2.381 9.629 -21.280 1.00 64.62 130 GLY A CA 1
ATOM 1006 C C . GLY A 1 130 ? 2.051 8.273 -21.934 1.00 64.62 130 GLY A C 1
ATOM 1007 O O . GLY A 1 130 ? 2.476 7.209 -21.492 1.00 64.62 130 GLY A O 1
ATOM 1008 N N . ASP A 1 131 ? 1.229 8.298 -22.993 1.00 55.94 131 ASP A N 1
ATOM 1009 C CA . ASP A 1 131 ? 0.652 7.091 -23.627 1.00 55.94 131 ASP A CA 1
ATOM 1010 C C . ASP A 1 131 ? 1.584 6.373 -24.637 1.00 55.94 131 ASP A C 1
ATOM 1012 O O . ASP A 1 131 ? 1.227 5.298 -25.128 1.00 55.94 131 ASP A O 1
ATOM 1016 N N . ASP A 1 132 ? 2.780 6.899 -24.929 1.00 51.88 132 ASP A N 1
ATOM 1017 C CA . ASP A 1 132 ? 3.764 6.265 -25.828 1.00 51.88 132 ASP A CA 1
ATOM 1018 C C . ASP A 1 132 ? 4.609 5.213 -25.078 1.00 51.88 132 ASP A C 1
ATOM 1020 O O . ASP A 1 132 ? 5.826 5.309 -24.931 1.00 51.88 132 ASP A O 1
ATOM 1024 N N . ALA A 1 133 ? 3.940 4.151 -24.623 1.00 49.84 133 ALA A N 1
ATOM 1025 C CA . ALA A 1 133 ? 4.516 3.041 -23.852 1.00 49.84 133 ALA A CA 1
ATOM 1026 C C . ALA A 1 133 ? 5.588 2.199 -24.590 1.00 49.84 133 ALA A C 1
ATOM 1028 O O . ALA A 1 133 ? 6.130 1.261 -24.000 1.00 49.84 133 ALA A O 1
ATOM 1029 N N . ASP A 1 134 ? 5.896 2.530 -25.848 1.00 49.88 134 ASP A N 1
ATOM 1030 C CA . ASP A 1 134 ? 6.930 1.886 -26.669 1.00 49.88 134 ASP A CA 1
ATOM 1031 C C . ASP A 1 134 ? 8.287 2.632 -26.632 1.00 49.88 134 ASP A C 1
ATOM 1033 O O . ASP A 1 134 ? 9.288 2.087 -27.094 1.00 49.88 134 ASP A O 1
ATOM 1037 N N . ASN A 1 135 ? 8.349 3.848 -26.065 1.00 45.06 135 ASN A N 1
ATOM 1038 C CA . ASN A 1 135 ? 9.587 4.586 -25.753 1.00 45.06 135 ASN A CA 1
ATOM 1039 C C . ASN A 1 135 ? 9.496 5.161 -24.334 1.00 45.06 135 ASN A C 1
ATOM 1041 O O . ASN A 1 135 ? 9.440 6.371 -24.138 1.00 45.06 135 ASN A O 1
ATOM 1045 N N . ILE A 1 136 ? 9.425 4.277 -23.345 1.00 50.94 136 ILE A N 1
ATOM 1046 C CA . ILE A 1 136 ? 9.447 4.669 -21.937 1.00 50.94 136 ILE A CA 1
ATOM 1047 C C . ILE A 1 136 ? 10.890 5.026 -21.602 1.00 50.94 136 ILE A C 1
ATOM 1049 O O . ILE A 1 136 ? 11.702 4.130 -21.376 1.00 50.94 136 ILE A O 1
ATOM 1053 N N . ASP A 1 137 ? 11.214 6.314 -21.601 1.00 51.81 137 ASP A N 1
ATOM 1054 C CA . ASP A 1 137 ? 12.343 6.777 -20.807 1.00 51.81 137 ASP A CA 1
ATOM 1055 C C . ASP A 1 137 ? 11.810 6.968 -19.384 1.00 51.81 137 ASP A C 1
ATOM 1057 O O . ASP A 1 137 ? 11.065 7.898 -19.085 1.00 51.81 137 ASP A O 1
ATOM 1061 N N . GLU A 1 138 ? 12.089 5.990 -18.522 1.00 54.91 138 GLU A N 1
ATOM 1062 C CA . GLU A 1 138 ? 11.603 5.929 -17.134 1.00 54.91 138 GLU A CA 1
ATOM 1063 C C . GLU A 1 138 ? 12.107 7.111 -16.282 1.00 54.91 138 GLU A C 1
ATOM 1065 O O . GLU A 1 138 ? 11.625 7.310 -15.173 1.00 54.91 138 GLU A O 1
ATOM 1070 N N . GLU A 1 139 ? 13.056 7.892 -16.807 1.00 55.19 139 GLU A N 1
ATOM 1071 C CA . GLU A 1 139 ? 13.637 9.086 -16.185 1.00 55.19 139 GLU A CA 1
ATOM 1072 C C . GLU A 1 139 ? 12.701 10.311 -16.187 1.00 55.19 139 GLU A C 1
ATOM 1074 O O . GLU A 1 139 ? 12.973 11.271 -15.472 1.00 55.19 139 GLU A O 1
ATOM 1079 N N . ASP A 1 140 ? 11.595 10.294 -16.946 1.00 57.09 140 ASP A N 1
ATOM 1080 C CA . ASP A 1 140 ? 10.685 11.449 -17.070 1.00 57.09 140 ASP A CA 1
ATOM 1081 C C . ASP A 1 140 ? 9.580 11.507 -15.994 1.00 57.09 140 ASP A C 1
ATOM 1083 O O . ASP A 1 140 ? 8.793 12.456 -15.958 1.00 57.09 140 ASP A O 1
ATOM 1087 N N . SER A 1 141 ? 9.472 10.508 -15.111 1.00 69.19 141 SER A N 1
ATOM 1088 C CA . SER A 1 141 ? 8.491 10.557 -14.022 1.00 69.19 141 SER A CA 1
ATOM 1089 C C . SER A 1 141 ? 8.990 11.445 -12.882 1.00 69.19 141 SER A C 1
ATOM 1091 O O . SER A 1 141 ? 10.108 11.269 -12.413 1.00 69.19 141 SER A O 1
ATOM 1093 N N . ASP A 1 142 ? 8.122 12.313 -12.350 1.00 71.62 142 ASP A N 1
ATOM 1094 C CA . ASP A 1 142 ? 8.418 13.164 -11.179 1.00 71.62 142 ASP A CA 1
ATOM 1095 C C . ASP A 1 142 ? 8.843 12.359 -9.932 1.00 71.62 142 ASP A C 1
ATOM 1097 O O . ASP A 1 142 ? 9.383 12.911 -8.974 1.00 71.62 142 ASP A O 1
ATOM 1101 N N . TRP A 1 143 ? 8.585 11.050 -9.919 1.00 76.81 143 TRP A N 1
ATOM 1102 C CA . TRP A 1 143 ? 9.029 10.147 -8.863 1.00 76.81 143 TRP A CA 1
ATOM 1103 C C . TRP A 1 143 ? 10.469 9.672 -9.080 1.00 76.81 143 TRP A C 1
ATOM 1105 O O . TRP A 1 143 ? 11.155 9.381 -8.110 1.00 76.81 143 TRP A O 1
ATOM 1115 N N . GLU A 1 144 ? 10.969 9.614 -10.312 1.00 75.12 144 GLU A N 1
ATOM 1116 C CA . GLU A 1 144 ? 12.313 9.137 -10.648 1.00 75.12 144 GLU A CA 1
ATOM 1117 C C . GLU A 1 144 ? 13.318 10.294 -10.728 1.00 75.12 144 GLU A C 1
ATOM 1119 O O . GLU A 1 144 ? 13.953 10.538 -11.750 1.00 75.12 144 GLU A O 1
ATOM 1124 N N . GLU A 1 145 ? 13.488 11.027 -9.624 1.00 61.78 145 GLU A N 1
ATOM 1125 C CA . GLU A 1 145 ? 14.523 12.059 -9.548 1.00 61.78 145 GLU A CA 1
ATOM 1126 C C . GLU A 1 145 ? 15.927 11.436 -9.658 1.00 61.78 145 GLU A C 1
ATOM 1128 O O . GLU A 1 145 ? 16.418 10.764 -8.746 1.00 61.78 145 GLU A O 1
ATOM 1133 N N . VAL A 1 146 ? 16.604 11.685 -10.782 1.00 49.75 146 VAL A N 1
ATOM 1134 C CA . VAL A 1 146 ? 17.998 11.285 -10.992 1.00 49.75 146 VAL A CA 1
ATOM 1135 C C . VAL A 1 146 ? 18.888 12.109 -10.062 1.00 49.75 146 VAL A C 1
ATOM 1137 O O . VAL A 1 146 ? 19.133 13.299 -10.295 1.00 49.75 146 VAL A O 1
ATOM 1140 N N . GLN A 1 147 ? 19.420 11.481 -9.011 1.00 46.78 147 GLN A N 1
ATOM 1141 C CA . GLN A 1 147 ? 20.501 12.080 -8.237 1.00 46.78 147 GLN A CA 1
ATOM 1142 C C . GLN A 1 147 ? 21.711 12.271 -9.158 1.00 46.78 147 GLN A C 1
ATOM 1144 O O . GLN A 1 147 ? 22.464 11.341 -9.435 1.00 46.78 147 GLN A O 1
ATOM 1149 N N . ASN A 1 148 ? 21.929 13.501 -9.628 1.00 36.22 148 ASN A N 1
ATOM 1150 C CA . ASN A 1 148 ? 23.191 13.908 -10.240 1.00 36.22 148 ASN A CA 1
ATOM 1151 C C . ASN A 1 148 ? 24.262 14.022 -9.140 1.00 36.22 148 ASN A C 1
ATOM 1153 O O . ASN A 1 148 ? 24.675 15.114 -8.750 1.00 36.22 148 ASN A O 1
ATOM 1157 N N . GLY A 1 149 ? 24.673 12.874 -8.607 1.00 35.97 149 GLY A N 1
ATOM 1158 C CA . GLY A 1 149 ? 25.778 12.704 -7.675 1.00 35.97 149 GLY A CA 1
ATOM 1159 C C . GLY A 1 149 ? 26.757 11.687 -8.250 1.00 35.97 149 GLY A C 1
ATOM 1160 O O . GLY A 1 149 ? 26.355 10.617 -8.686 1.00 35.97 149 GLY A O 1
ATOM 1161 N N . ASP A 1 150 ? 28.035 12.053 -8.289 1.00 36.44 150 ASP A N 1
ATOM 1162 C CA . ASP A 1 150 ? 29.174 11.296 -8.825 1.00 36.44 150 ASP A CA 1
ATOM 1163 C C . ASP A 1 150 ? 29.345 9.922 -8.137 1.00 36.44 150 ASP A C 1
ATOM 1165 O O . ASP A 1 150 ? 30.168 9.752 -7.238 1.00 36.44 150 ASP A O 1
ATOM 1169 N N . ALA A 1 151 ? 28.529 8.936 -8.518 1.00 36.16 151 ALA A N 1
ATOM 1170 C CA . ALA A 1 151 ? 28.627 7.563 -8.041 1.00 36.16 151 ALA A CA 1
ATOM 1171 C C . ALA A 1 151 ? 29.470 6.739 -9.022 1.00 36.16 151 ALA A C 1
ATOM 1173 O O . ALA A 1 151 ? 29.088 6.462 -10.160 1.00 36.16 151 ALA A O 1
ATOM 1174 N N . THR A 1 152 ? 30.661 6.348 -8.570 1.00 33.09 152 THR A N 1
ATOM 1175 C CA . THR A 1 152 ? 31.571 5.476 -9.316 1.00 33.09 152 THR A CA 1
ATOM 1176 C C . THR A 1 152 ? 30.897 4.141 -9.667 1.00 33.09 152 THR A C 1
ATOM 1178 O O . THR A 1 152 ? 30.341 3.497 -8.775 1.00 33.09 152 THR A O 1
ATOM 1181 N N . PRO A 1 153 ? 30.992 3.669 -10.921 1.00 40.00 153 PRO A N 1
ATOM 1182 C CA . PRO A 1 153 ? 30.225 2.521 -11.387 1.00 40.00 153 PRO A CA 1
ATOM 1183 C C . PRO A 1 153 ? 30.899 1.209 -10.987 1.00 40.00 153 PRO A C 1
ATOM 1185 O O . PRO A 1 153 ? 31.740 0.719 -11.737 1.00 40.00 153 PRO A O 1
ATOM 1188 N N . HIS A 1 154 ? 30.534 0.609 -9.852 1.00 35.44 154 HIS A N 1
ATOM 1189 C CA . HIS A 1 154 ? 30.815 -0.807 -9.589 1.00 35.44 154 HIS A CA 1
ATOM 1190 C C . HIS A 1 154 ? 29.549 -1.548 -9.129 1.00 35.44 154 HIS A C 1
ATOM 1192 O O . HIS A 1 154 ? 29.029 -1.322 -8.043 1.00 35.44 154 HIS A O 1
ATOM 1198 N N . ASP A 1 155 ? 29.120 -2.456 -10.011 1.00 36.69 155 ASP A N 1
ATOM 1199 C CA . ASP A 1 155 ? 28.276 -3.632 -9.785 1.00 36.69 155 ASP A CA 1
ATOM 1200 C C . ASP A 1 155 ? 26.804 -3.420 -9.392 1.00 36.69 155 ASP A C 1
ATOM 1202 O O . ASP A 1 155 ? 26.313 -3.956 -8.400 1.00 36.69 155 ASP A O 1
ATOM 1206 N N . ILE A 1 156 ? 26.047 -2.753 -10.273 1.00 42.09 156 ILE A N 1
ATOM 1207 C CA . ILE A 1 156 ? 24.576 -2.826 -10.293 1.00 42.09 156 ILE A CA 1
ATOM 1208 C C . ILE A 1 156 ? 24.168 -4.105 -11.036 1.00 42.09 156 ILE A C 1
ATOM 1210 O O . ILE A 1 156 ? 23.937 -4.132 -12.247 1.00 42.09 156 ILE A O 1
ATOM 1214 N N . MET A 1 157 ? 24.139 -5.211 -10.299 1.00 32.19 157 MET A N 1
ATOM 1215 C CA . MET A 1 157 ? 23.551 -6.458 -10.769 1.00 32.19 157 MET A CA 1
ATOM 1216 C C . MET A 1 157 ? 22.026 -6.336 -10.673 1.00 32.19 157 MET A C 1
ATOM 1218 O O . MET A 1 157 ? 21.481 -6.238 -9.577 1.00 32.19 157 MET A O 1
ATOM 1222 N N . TYR A 1 158 ? 21.356 -6.345 -11.830 1.00 38.97 158 TYR A N 1
ATOM 1223 C CA . TYR A 1 158 ? 19.902 -6.421 -11.977 1.00 38.97 158 TYR A CA 1
ATOM 1224 C C . TYR A 1 158 ? 19.296 -7.451 -11.013 1.00 38.97 158 TYR A C 1
ATOM 1226 O O . TYR A 1 158 ? 19.392 -8.663 -11.214 1.00 38.97 158 TYR A O 1
ATOM 1234 N N . SER A 1 159 ? 18.633 -6.955 -9.976 1.00 31.52 159 SER A N 1
ATOM 1235 C CA . SER A 1 159 ? 17.674 -7.711 -9.193 1.00 31.52 159 SER A CA 1
ATOM 1236 C C . SER A 1 159 ? 16.558 -6.756 -8.812 1.00 31.52 159 SER A C 1
ATOM 1238 O O . SER A 1 159 ? 16.781 -5.816 -8.058 1.00 31.52 159 SER A O 1
ATOM 1240 N N . ALA A 1 160 ? 15.359 -7.014 -9.329 1.00 41.91 160 ALA A N 1
ATOM 1241 C CA . ALA A 1 160 ? 14.104 -6.367 -8.948 1.00 41.91 160 ALA A CA 1
ATOM 1242 C C . ALA A 1 160 ? 13.651 -6.769 -7.527 1.00 41.91 160 ALA A C 1
ATOM 1244 O O . ALA A 1 160 ? 12.483 -7.049 -7.263 1.00 41.91 160 ALA A O 1
ATOM 1245 N N . SER A 1 161 ? 14.609 -6.841 -6.613 1.00 40.09 161 SER A N 1
ATOM 1246 C CA . SER A 1 161 ? 14.408 -7.030 -5.190 1.00 40.09 161 SER A CA 1
ATOM 1247 C C . SER A 1 161 ? 14.767 -5.701 -4.546 1.00 40.09 161 SER A C 1
ATOM 1249 O O . SER A 1 161 ? 15.830 -5.162 -4.853 1.00 40.09 161 SER A O 1
ATOM 1251 N N . VAL A 1 162 ? 13.955 -5.210 -3.604 1.00 44.31 162 VAL A N 1
ATOM 1252 C CA . VAL A 1 162 ? 14.470 -4.291 -2.569 1.00 44.31 162 VAL A CA 1
ATOM 1253 C C . VAL A 1 162 ? 15.829 -4.848 -2.126 1.00 44.31 162 VAL A C 1
ATOM 1255 O O . VAL A 1 162 ? 15.876 -6.067 -1.919 1.00 44.31 162 VAL A O 1
ATOM 1258 N N . PRO A 1 163 ? 16.923 -4.064 -2.044 1.00 43.44 163 PRO A N 1
ATOM 1259 C CA . PRO A 1 163 ? 18.242 -4.584 -1.692 1.00 43.44 163 PRO A CA 1
ATOM 1260 C C . PRO A 1 163 ? 18.168 -5.309 -0.345 1.00 43.44 163 PRO A C 1
ATOM 1262 O O . PRO A 1 163 ? 18.258 -4.729 0.730 1.00 43.44 163 PRO A O 1
ATOM 1265 N N . SER A 1 164 ? 17.964 -6.623 -0.409 1.00 46.34 164 SER A N 1
ATOM 1266 C CA . SER A 1 164 ? 17.486 -7.420 0.719 1.00 46.34 164 SER A CA 1
ATOM 1267 C C . SER A 1 164 ? 18.637 -7.881 1.610 1.00 46.34 164 SER A C 1
ATOM 1269 O O . SER A 1 164 ? 18.567 -8.969 2.173 1.00 46.34 164 SER A O 1
ATOM 1271 N N . ASN A 1 165 ? 19.723 -7.110 1.707 1.00 44.09 165 ASN A N 1
ATOM 1272 C CA . ASN A 1 165 ? 20.888 -7.509 2.500 1.00 44.09 165 ASN A CA 1
ATOM 1273 C C . ASN A 1 165 ? 21.861 -6.383 2.885 1.00 44.09 165 ASN A C 1
ATOM 1275 O O . ASN A 1 165 ? 22.921 -6.676 3.443 1.00 44.09 165 ASN A O 1
ATOM 1279 N N . ALA A 1 166 ? 21.550 -5.113 2.620 1.00 48.91 166 ALA A N 1
ATOM 1280 C CA . ALA A 1 166 ? 22.330 -4.036 3.212 1.00 48.91 166 ALA A CA 1
ATOM 1281 C C . ALA A 1 166 ? 21.838 -3.846 4.650 1.00 48.91 166 ALA A C 1
ATOM 1283 O O . ALA A 1 166 ? 20.738 -3.346 4.870 1.00 48.91 166 ALA A O 1
ATOM 1284 N N . ASN A 1 167 ? 22.634 -4.263 5.642 1.00 58.12 167 ASN A N 1
ATOM 1285 C CA . ASN A 1 167 ? 22.434 -3.749 6.996 1.00 58.12 167 ASN A CA 1
ATOM 1286 C C . ASN A 1 167 ? 22.356 -2.219 6.880 1.00 58.12 167 ASN A C 1
ATOM 1288 O O . ASN A 1 167 ? 23.269 -1.648 6.270 1.00 58.12 167 ASN A O 1
ATOM 1292 N N . PRO A 1 168 ? 21.308 -1.565 7.414 1.00 65.94 168 PRO A N 1
ATOM 1293 C CA . PRO A 1 168 ? 21.203 -0.115 7.335 1.00 65.94 168 PRO A CA 1
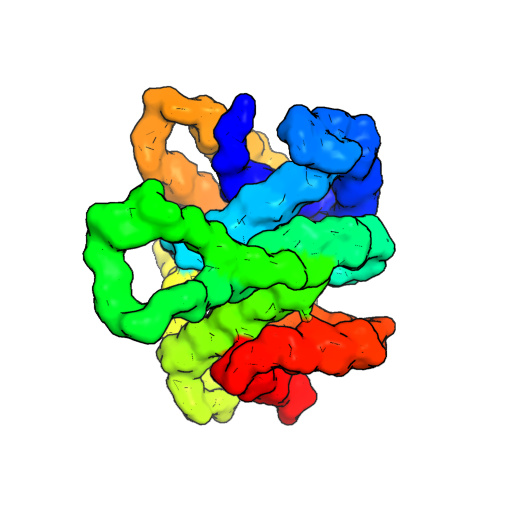ATOM 1294 C C . PRO A 1 168 ? 22.498 0.483 7.884 1.00 65.94 168 PRO A C 1
ATOM 1296 O O . PRO A 1 168 ? 22.983 0.071 8.946 1.00 65.94 168 PRO A O 1
ATOM 1299 N N . SER A 1 169 ? 23.110 1.390 7.119 1.00 71.06 169 SER A N 1
ATOM 1300 C CA . SER A 1 169 ? 24.355 2.020 7.542 1.00 71.06 169 SER A CA 1
ATOM 1301 C C . SER A 1 169 ? 24.123 2.763 8.862 1.00 71.06 169 SER A C 1
ATOM 1303 O O . SER A 1 169 ? 23.004 3.158 9.195 1.00 71.06 169 SER A O 1
ATOM 1305 N N . VAL A 1 170 ? 25.185 2.966 9.643 1.00 76.38 170 VAL A N 1
ATOM 1306 C CA . VAL A 1 170 ? 25.085 3.768 10.876 1.00 76.38 170 VAL A CA 1
ATOM 1307 C C . VAL A 1 170 ? 24.573 5.179 10.560 1.00 76.38 170 VAL A C 1
ATOM 1309 O O . VAL A 1 170 ? 23.842 5.759 11.355 1.00 76.38 170 VAL A O 1
ATOM 1312 N N . GLU A 1 171 ? 24.909 5.706 9.382 1.00 75.88 171 GLU A N 1
ATOM 1313 C CA . GLU A 1 171 ? 24.403 6.982 8.874 1.00 75.88 171 GLU A CA 1
ATOM 1314 C C . GLU A 1 171 ? 22.896 6.931 8.614 1.00 75.88 171 GLU A C 1
ATOM 1316 O O . GLU A 1 171 ? 22.185 7.806 9.098 1.00 75.88 171 GLU A O 1
ATOM 1321 N N . HIS A 1 172 ? 22.400 5.870 7.972 1.00 74.75 172 HIS A N 1
ATOM 1322 C CA . HIS A 1 172 ? 20.971 5.654 7.749 1.00 74.75 172 HIS A CA 1
ATOM 1323 C C . HIS A 1 172 ? 20.202 5.555 9.077 1.00 74.75 172 HIS A C 1
ATOM 1325 O O . HIS A 1 172 ? 19.195 6.229 9.262 1.00 74.75 172 HIS A O 1
ATOM 1331 N N . LEU A 1 173 ? 20.704 4.787 10.051 1.00 80.56 173 LEU A N 1
ATOM 1332 C CA . LEU A 1 173 ? 20.077 4.682 11.375 1.00 80.56 173 LEU A CA 1
ATOM 1333 C C . LEU A 1 173 ? 20.096 6.009 12.145 1.00 80.56 173 LEU A C 1
ATOM 1335 O O . LEU A 1 173 ? 19.136 6.322 12.845 1.00 80.56 173 LEU A O 1
ATOM 1339 N N . ASN A 1 174 ? 21.167 6.794 12.015 1.00 77.94 174 ASN A N 1
ATOM 1340 C CA . ASN A 1 174 ? 21.240 8.125 12.613 1.00 77.94 174 ASN A CA 1
ATOM 1341 C C . ASN A 1 174 ? 20.262 9.095 11.942 1.00 77.94 174 ASN A C 1
ATOM 1343 O O . ASN A 1 174 ? 19.616 9.871 12.638 1.00 77.94 174 ASN A O 1
ATOM 1347 N N . ALA A 1 175 ? 20.134 9.049 10.615 1.00 76.31 175 ALA A N 1
ATOM 1348 C CA . ALA A 1 175 ? 19.165 9.852 9.878 1.00 76.31 175 ALA A CA 1
ATOM 1349 C C . ALA A 1 175 ? 17.726 9.468 10.260 1.00 76.31 175 ALA A C 1
ATOM 1351 O O . ALA A 1 175 ? 16.917 10.347 10.541 1.00 76.31 175 ALA A O 1
ATOM 1352 N N . MET A 1 176 ? 17.436 8.169 10.412 1.00 76.50 176 MET A N 1
ATOM 1353 C CA . MET A 1 176 ? 16.153 7.707 10.947 1.00 76.50 176 MET A CA 1
ATOM 1354 C C . MET A 1 176 ? 15.918 8.244 12.356 1.00 76.50 176 MET A C 1
ATOM 1356 O O . MET A 1 176 ? 14.857 8.797 12.618 1.00 76.50 176 MET A O 1
ATOM 1360 N N . ALA A 1 177 ? 16.896 8.106 13.260 1.00 77.19 177 ALA A N 1
ATOM 1361 C CA . ALA A 1 177 ? 16.782 8.571 14.641 1.00 77.19 177 ALA A CA 1
ATOM 1362 C C . ALA A 1 177 ? 16.437 10.066 14.723 1.00 77.19 177 ALA A C 1
ATOM 1364 O O . ALA A 1 177 ? 15.605 10.441 15.541 1.00 77.19 177 ALA A O 1
ATOM 1365 N N . LYS A 1 178 ? 16.985 10.896 13.825 1.00 76.44 178 LYS A N 1
ATOM 1366 C CA . LYS A 1 178 ? 16.614 12.315 13.729 1.00 76.44 178 LYS A CA 1
ATOM 1367 C C . LYS A 1 178 ? 15.139 12.525 13.363 1.00 76.44 178 LYS A C 1
ATOM 1369 O O . LYS A 1 178 ? 14.525 13.427 13.907 1.00 76.44 178 LYS A O 1
ATOM 1374 N N . VAL A 1 179 ? 14.546 11.683 12.509 1.00 72.81 179 VAL A N 1
ATOM 1375 C CA . VAL A 1 179 ? 13.104 11.749 12.181 1.00 72.81 179 VAL A CA 1
ATOM 1376 C C . VAL A 1 179 ? 12.213 11.352 13.365 1.00 72.81 179 VAL A C 1
ATOM 1378 O O . VAL A 1 179 ? 11.068 11.796 13.451 1.00 72.81 179 VAL A O 1
ATOM 1381 N N . PHE A 1 180 ? 12.714 10.532 14.296 1.00 70.19 180 PHE A N 1
ATOM 1382 C CA . PHE A 1 180 ? 11.990 10.204 15.532 1.00 70.19 180 PHE A CA 1
ATOM 1383 C C . PHE A 1 180 ? 11.982 11.354 16.548 1.00 70.19 180 PHE A C 1
ATOM 1385 O O . PHE A 1 180 ? 11.041 11.447 17.341 1.00 70.19 180 PHE A O 1
ATOM 1392 N N . ASP A 1 181 ? 13.007 12.205 16.543 1.00 69.50 181 ASP A N 1
ATOM 1393 C CA . ASP A 1 181 ? 13.092 13.367 17.422 1.00 69.50 181 ASP A CA 1
ATOM 1394 C C . ASP A 1 181 ? 12.250 14.515 16.819 1.00 69.50 181 ASP A C 1
ATOM 1396 O O . ASP A 1 181 ? 12.750 15.360 16.085 1.00 69.50 181 ASP A O 1
ATOM 1400 N N . GLU A 1 182 ? 10.942 14.533 17.132 1.00 57.66 182 GLU A N 1
ATOM 1401 C CA . GLU A 1 182 ? 9.905 15.485 16.652 1.00 57.66 182 GLU A CA 1
ATOM 1402 C C . GLU A 1 182 ? 10.182 16.994 16.942 1.00 57.66 182 GLU A C 1
ATOM 1404 O O . GLU A 1 182 ? 9.291 17.825 16.751 1.00 57.66 182 GLU A O 1
ATOM 1409 N N . ASP A 1 183 ? 11.368 17.368 17.436 1.00 55.59 183 ASP A N 1
ATOM 1410 C CA . ASP A 1 183 ? 11.688 18.706 17.960 1.00 55.59 183 ASP A CA 1
ATOM 1411 C C . ASP A 1 183 ? 12.422 19.636 16.967 1.00 55.59 183 ASP A C 1
ATOM 1413 O O . ASP A 1 183 ? 12.626 20.811 17.287 1.00 55.59 183 ASP A O 1
ATOM 1417 N N . GLU A 1 184 ? 12.796 19.183 15.763 1.00 46.56 184 GLU A N 1
ATOM 1418 C CA . GLU A 1 184 ? 13.521 20.019 14.792 1.00 46.56 184 GLU A CA 1
ATOM 1419 C C . GLU A 1 184 ? 13.004 19.868 13.336 1.00 46.56 184 GLU A C 1
ATOM 1421 O O . GLU A 1 184 ? 12.411 18.863 12.968 1.00 46.56 184 GLU A O 1
ATOM 1426 N N . ASP A 1 185 ? 13.217 20.932 12.557 1.00 52.34 185 ASP A N 1
ATOM 1427 C CA . ASP A 1 185 ? 12.754 21.315 11.204 1.00 52.34 185 ASP A CA 1
ATOM 1428 C C . ASP A 1 185 ? 12.501 20.221 10.130 1.00 52.34 185 ASP A C 1
ATOM 1430 O O . ASP A 1 185 ? 13.133 19.169 10.112 1.00 52.34 185 ASP A O 1
ATOM 1434 N N . ASP A 1 186 ? 11.685 20.550 9.117 1.00 52.78 186 ASP A N 1
ATOM 1435 C CA . ASP A 1 186 ? 11.328 19.711 7.946 1.00 52.78 186 ASP A CA 1
ATOM 1436 C C . ASP A 1 186 ? 12.537 19.350 7.031 1.00 52.78 186 ASP A C 1
ATOM 1438 O O . ASP A 1 186 ? 12.388 18.742 5.973 1.00 52.78 186 ASP A O 1
ATOM 1442 N N . SER A 1 187 ? 13.759 19.728 7.422 1.00 52.22 187 SER A N 1
ATOM 1443 C CA . SER A 1 187 ? 15.011 19.563 6.669 1.00 52.22 187 SER A CA 1
ATOM 1444 C C . SER A 1 187 ? 15.603 18.145 6.726 1.00 52.22 187 SER A C 1
ATOM 1446 O O . SER A 1 187 ? 16.591 17.882 6.038 1.00 52.22 187 SER A O 1
ATOM 1448 N N . TYR A 1 188 ? 15.069 17.238 7.549 1.00 55.94 188 TYR A N 1
ATOM 1449 C CA . TYR A 1 188 ? 15.663 15.907 7.770 1.00 55.94 188 TYR A CA 1
ATOM 1450 C C . TYR A 1 188 ? 15.363 14.870 6.698 1.00 55.94 188 TYR A C 1
ATOM 1452 O O . TYR A 1 188 ? 16.063 13.863 6.596 1.00 55.94 188 TYR A O 1
ATOM 1460 N N . ASP A 1 189 ? 14.343 15.121 5.894 1.00 62.25 189 ASP A N 1
ATOM 1461 C CA . ASP A 1 189 ? 13.945 14.223 4.822 1.00 62.25 189 ASP A CA 1
ATOM 1462 C C . ASP A 1 189 ? 14.992 14.166 3.688 1.00 62.25 189 ASP A C 1
ATOM 1464 O O . ASP A 1 189 ? 15.255 13.106 3.123 1.00 62.25 189 ASP A O 1
ATOM 1468 N N . ASP A 1 190 ? 15.700 15.276 3.454 1.00 69.06 190 ASP A N 1
ATOM 1469 C CA . ASP A 1 190 ? 16.774 15.384 2.456 1.00 69.06 190 ASP A CA 1
ATOM 1470 C C . ASP A 1 190 ? 18.021 14.546 2.829 1.00 69.06 190 ASP A C 1
ATOM 1472 O O . ASP A 1 190 ? 18.670 13.964 1.959 1.00 69.06 190 ASP A O 1
ATOM 1476 N N . ASP A 1 191 ? 18.344 14.411 4.124 1.00 72.38 191 ASP A N 1
ATOM 1477 C CA . ASP A 1 191 ? 19.441 13.545 4.599 1.00 72.38 191 ASP A CA 1
ATOM 1478 C C . ASP A 1 191 ? 19.121 12.051 4.365 1.00 72.38 191 ASP A C 1
ATOM 1480 O O . ASP A 1 191 ? 20.005 11.263 4.006 1.00 72.38 191 ASP A O 1
ATOM 1484 N N . LEU A 1 192 ? 17.859 11.651 4.562 1.00 76.56 192 LEU A N 1
ATOM 1485 C CA . LEU A 1 192 ? 17.403 10.276 4.340 1.00 76.56 192 LEU A CA 1
ATOM 1486 C C . LEU A 1 192 ? 17.371 9.929 2.855 1.00 76.56 192 LEU A C 1
ATOM 1488 O O . LEU A 1 192 ? 17.961 8.927 2.456 1.00 76.56 192 LEU A O 1
ATOM 1492 N N . ALA A 1 193 ? 16.779 10.792 2.031 1.00 80.00 193 ALA A N 1
ATOM 1493 C CA . ALA A 1 193 ? 16.706 10.589 0.588 1.00 80.00 193 ALA A CA 1
ATOM 1494 C C . ALA A 1 193 ? 18.096 10.413 -0.060 1.00 80.00 193 ALA A C 1
ATOM 1496 O O . ALA A 1 193 ? 18.240 9.679 -1.037 1.00 80.00 193 ALA A O 1
ATOM 1497 N N . LYS A 1 194 ? 19.139 11.055 0.482 1.00 79.06 194 LYS A N 1
ATOM 1498 C CA . LYS A 1 194 ? 20.527 10.933 -0.005 1.00 79.06 194 LYS A CA 1
ATOM 1499 C C . LYS A 1 194 ? 21.234 9.649 0.408 1.00 79.06 194 LYS A C 1
ATOM 1501 O O . LYS A 1 194 ? 22.160 9.223 -0.273 1.00 79.06 194 LYS A O 1
ATOM 1506 N N . THR A 1 195 ? 20.879 9.090 1.559 1.00 77.25 195 THR A N 1
ATOM 1507 C CA . THR A 1 195 ? 21.620 7.969 2.161 1.00 77.25 195 THR A CA 1
ATOM 1508 C C . THR A 1 195 ? 20.909 6.633 2.005 1.00 77.25 195 THR A C 1
ATOM 1510 O O . THR A 1 195 ? 21.539 5.582 2.148 1.00 77.25 195 THR A O 1
ATOM 1513 N N . ASP A 1 196 ? 19.612 6.658 1.712 1.00 79.94 196 ASP A N 1
ATOM 1514 C CA . ASP A 1 196 ? 18.790 5.471 1.600 1.00 79.94 196 ASP A CA 1
ATOM 1515 C C . ASP A 1 196 ? 18.666 4.977 0.154 1.00 79.94 196 ASP A C 1
ATOM 1517 O O . ASP A 1 196 ? 18.129 5.650 -0.726 1.00 79.94 196 ASP A O 1
ATOM 1521 N N . SER A 1 197 ? 19.079 3.727 -0.057 1.00 82.69 197 SER A N 1
ATOM 1522 C CA . SER A 1 197 ? 18.926 3.000 -1.321 1.00 82.69 197 SER A CA 1
ATOM 1523 C C . SER A 1 197 ? 17.477 2.889 -1.808 1.00 82.69 197 SER A C 1
ATOM 1525 O O . SER A 1 197 ? 17.252 2.645 -2.990 1.00 82.69 197 SER A O 1
ATOM 1527 N N . LEU A 1 198 ? 16.476 3.068 -0.934 1.00 82.75 198 LEU A N 1
ATOM 1528 C CA . LEU A 1 198 ? 15.075 3.100 -1.365 1.00 82.75 198 LEU A CA 1
ATOM 1529 C C . LEU A 1 198 ? 14.771 4.281 -2.290 1.00 82.75 198 LEU A C 1
ATOM 1531 O O . LEU A 1 198 ? 13.844 4.184 -3.090 1.00 82.75 198 LEU A O 1
ATOM 1535 N N . ASN A 1 199 ? 15.547 5.366 -2.225 1.00 85.81 199 ASN A N 1
ATOM 1536 C CA . ASN A 1 199 ? 15.357 6.492 -3.132 1.00 85.81 199 ASN A CA 1
ATOM 1537 C C . ASN A 1 199 ? 15.747 6.150 -4.583 1.00 85.81 199 ASN A C 1
ATOM 1539 O O . ASN A 1 199 ? 15.168 6.688 -5.526 1.00 85.81 199 ASN A O 1
ATOM 1543 N N . GLU A 1 200 ? 16.673 5.204 -4.762 1.00 85.50 200 GLU A N 1
ATOM 1544 C CA . GLU A 1 200 ? 17.120 4.702 -6.070 1.00 85.50 200 GLU A CA 1
ATOM 1545 C C . GLU A 1 200 ? 16.155 3.667 -6.674 1.00 85.50 200 GLU A C 1
ATOM 1547 O O . GLU A 1 200 ? 16.312 3.260 -7.827 1.00 85.50 200 GLU A O 1
ATOM 1552 N N . VAL A 1 201 ? 15.157 3.204 -5.910 1.00 85.31 201 VAL A N 1
ATOM 1553 C CA . VAL A 1 201 ? 14.174 2.239 -6.408 1.00 85.31 201 VAL A CA 1
ATOM 1554 C C . VAL A 1 201 ? 13.300 2.907 -7.460 1.00 85.31 201 VAL A C 1
ATOM 1556 O O . VAL A 1 201 ? 12.585 3.867 -7.168 1.00 85.31 201 VAL A O 1
ATOM 1559 N N . LYS A 1 202 ? 13.298 2.315 -8.658 1.00 90.06 202 LYS A N 1
ATOM 1560 C CA . LYS A 1 202 ? 12.333 2.631 -9.707 1.00 90.06 202 LYS A CA 1
ATOM 1561 C C . LYS A 1 202 ? 10.946 2.166 -9.291 1.00 90.06 202 LYS A C 1
ATOM 1563 O O . LYS A 1 202 ? 10.653 0.965 -9.262 1.00 90.06 202 LYS A O 1
ATOM 1568 N N . LEU A 1 203 ? 10.089 3.111 -8.932 1.00 91.38 203 LEU A N 1
ATOM 1569 C CA . LEU A 1 203 ? 8.775 2.856 -8.364 1.00 91.38 203 LEU A CA 1
ATOM 1570 C C . LEU A 1 203 ? 7.851 2.172 -9.376 1.00 91.38 203 LEU A C 1
ATOM 1572 O O . LEU A 1 203 ? 7.125 1.246 -9.007 1.00 91.38 203 LEU A O 1
ATOM 1576 N N . LEU A 1 204 ? 7.915 2.566 -10.654 1.00 91.56 204 LEU A N 1
ATOM 1577 C CA . LEU A 1 204 ? 7.133 1.934 -11.722 1.00 91.56 204 LEU A CA 1
ATOM 1578 C C . LEU A 1 204 ? 7.461 0.442 -11.860 1.00 91.56 204 LEU A C 1
ATOM 1580 O O . LEU A 1 204 ? 6.552 -0.395 -11.885 1.00 91.56 204 LEU A O 1
ATOM 1584 N N . ASP A 1 205 ? 8.749 0.105 -11.910 1.00 91.31 205 ASP A N 1
ATOM 1585 C CA . ASP A 1 205 ? 9.220 -1.277 -12.006 1.00 91.31 205 ASP A CA 1
ATOM 1586 C C . ASP A 1 205 ? 8.832 -2.072 -10.767 1.00 91.31 205 ASP A C 1
ATOM 1588 O O . ASP A 1 205 ? 8.353 -3.205 -10.859 1.00 91.31 205 ASP A O 1
ATOM 1592 N N . PHE A 1 206 ? 9.000 -1.475 -9.588 1.00 93.44 206 PHE A N 1
ATOM 1593 C CA . PHE A 1 206 ? 8.665 -2.117 -8.327 1.00 93.44 206 PHE A CA 1
ATOM 1594 C C . PHE A 1 206 ? 7.176 -2.473 -8.239 1.00 93.44 206 PHE A C 1
ATOM 1596 O O . PHE A 1 206 ? 6.812 -3.603 -7.891 1.00 93.44 206 PHE A O 1
ATOM 1603 N N . LEU A 1 207 ? 6.302 -1.527 -8.592 1.00 95.38 207 LEU A N 1
ATOM 1604 C CA . LEU A 1 207 ? 4.859 -1.741 -8.620 1.00 95.38 207 LEU A CA 1
ATOM 1605 C C . LEU A 1 207 ? 4.470 -2.760 -9.691 1.00 95.38 207 LEU A C 1
ATOM 1607 O O . LEU A 1 207 ? 3.729 -3.694 -9.387 1.00 95.38 207 LEU A O 1
ATOM 1611 N N . THR A 1 208 ? 5.010 -2.637 -10.906 1.00 94.25 208 THR A N 1
ATOM 1612 C CA . THR A 1 208 ? 4.792 -3.593 -12.006 1.00 94.25 208 THR A CA 1
ATOM 1613 C C . THR A 1 208 ? 5.107 -5.015 -11.552 1.00 94.25 208 THR A C 1
ATOM 1615 O O . THR A 1 208 ? 4.248 -5.895 -11.626 1.00 94.25 208 THR A O 1
ATOM 1618 N N . ASN A 1 209 ? 6.293 -5.223 -10.978 1.00 94.38 209 ASN A N 1
ATOM 1619 C CA . ASN A 1 209 ? 6.705 -6.518 -10.447 1.00 94.38 209 ASN A CA 1
ATOM 1620 C C . ASN A 1 209 ? 5.791 -6.992 -9.315 1.00 94.38 209 ASN A C 1
ATOM 1622 O O . ASN A 1 209 ? 5.435 -8.165 -9.268 1.00 94.38 209 ASN A O 1
ATOM 1626 N N . THR A 1 210 ? 5.360 -6.099 -8.422 1.00 95.56 210 THR A N 1
ATOM 1627 C CA . THR A 1 210 ? 4.419 -6.440 -7.343 1.00 95.56 210 THR A CA 1
ATOM 1628 C C . THR A 1 210 ? 3.088 -6.960 -7.898 1.00 95.56 210 THR A C 1
ATOM 1630 O O . THR A 1 210 ? 2.607 -8.008 -7.460 1.00 95.56 210 THR A O 1
ATOM 1633 N N . PHE A 1 211 ? 2.498 -6.272 -8.882 1.00 96.81 211 PHE A N 1
ATOM 1634 C CA . PHE A 1 211 ? 1.233 -6.689 -9.494 1.00 96.81 211 PHE A CA 1
ATOM 1635 C C . PHE A 1 211 ? 1.371 -8.006 -10.266 1.00 96.81 211 PHE A C 1
ATOM 1637 O O . PHE A 1 211 ? 0.530 -8.889 -10.093 1.00 96.81 211 PHE A O 1
ATOM 1644 N N . VAL A 1 212 ? 2.435 -8.167 -11.061 1.00 95.44 212 VAL A N 1
ATOM 1645 C CA . VAL A 1 212 ? 2.718 -9.410 -11.801 1.00 95.44 212 VAL A CA 1
ATOM 1646 C C . VAL A 1 212 ? 2.936 -10.578 -10.838 1.00 95.44 212 VAL A C 1
ATOM 1648 O O . VAL A 1 212 ? 2.293 -11.617 -10.972 1.00 95.44 212 VAL A O 1
ATOM 1651 N N . ASN A 1 213 ? 3.745 -10.391 -9.792 1.00 94.44 213 ASN A N 1
ATOM 1652 C CA . ASN A 1 213 ? 3.993 -11.425 -8.788 1.00 94.44 213 ASN A CA 1
ATOM 1653 C C . ASN A 1 213 ? 2.708 -11.855 -8.073 1.00 94.44 213 ASN A C 1
ATOM 1655 O O . ASN A 1 213 ? 2.514 -13.048 -7.824 1.00 94.44 213 ASN A O 1
ATOM 1659 N N . LEU A 1 214 ? 1.821 -10.912 -7.736 1.00 94.56 214 LEU A N 1
ATOM 1660 C CA . LEU A 1 214 ? 0.544 -11.229 -7.098 1.00 94.56 214 LEU A CA 1
ATOM 1661 C C . LEU A 1 214 ? -0.402 -11.964 -8.056 1.00 94.56 214 LEU A C 1
ATOM 1663 O O . LEU A 1 214 ? -1.057 -12.920 -7.640 1.00 94.56 214 LEU A O 1
ATOM 1667 N N . TRP A 1 215 ? -0.439 -11.558 -9.327 1.00 95.56 215 TRP A N 1
ATOM 1668 C CA . TRP A 1 215 ? -1.200 -12.236 -10.377 1.00 95.56 215 TRP A CA 1
ATOM 1669 C C . TRP A 1 215 ? -0.749 -13.688 -10.569 1.00 95.56 215 TRP A C 1
ATOM 1671 O O . TRP A 1 215 ? -1.585 -14.595 -10.573 1.00 95.56 215 TRP A O 1
ATOM 1681 N N . ASP A 1 216 ? 0.560 -13.916 -10.668 1.00 94.69 216 ASP A N 1
ATOM 1682 C CA . ASP A 1 216 ? 1.133 -15.246 -10.882 1.00 94.69 216 ASP A CA 1
ATOM 1683 C C . ASP A 1 216 ? 1.013 -16.140 -9.641 1.00 94.69 216 ASP A C 1
ATOM 1685 O O . ASP A 1 216 ? 0.800 -17.350 -9.752 1.00 94.69 216 ASP A O 1
ATOM 1689 N N . SER A 1 217 ? 1.121 -15.553 -8.446 1.00 93.19 217 SER A N 1
ATOM 1690 C CA . SER A 1 217 ? 1.124 -16.302 -7.185 1.00 93.19 217 SER A CA 1
ATOM 1691 C C . SER A 1 217 ? -0.271 -16.623 -6.646 1.00 93.19 217 SER A C 1
ATOM 1693 O O . SER A 1 217 ? -0.436 -17.650 -5.986 1.00 93.19 217 SER A O 1
ATOM 1695 N N . ASP A 1 218 ? -1.257 -15.743 -6.845 1.00 93.50 218 ASP A N 1
ATOM 1696 C CA . ASP A 1 218 ? -2.623 -15.901 -6.329 1.00 93.50 218 ASP A CA 1
ATOM 1697 C C . ASP A 1 218 ? -3.643 -15.140 -7.190 1.00 93.50 218 ASP A C 1
ATOM 1699 O O . ASP A 1 218 ? -4.202 -14.102 -6.820 1.00 93.50 218 ASP A O 1
ATOM 1703 N N . ARG A 1 219 ? -3.898 -15.690 -8.378 1.00 94.12 219 ARG A N 1
ATOM 1704 C CA . ARG A 1 219 ? -4.843 -15.117 -9.337 1.00 94.12 219 ARG A CA 1
ATOM 1705 C C . ARG A 1 219 ? -6.262 -14.906 -8.780 1.00 94.12 219 ARG A C 1
ATOM 1707 O O . ARG A 1 219 ? -6.816 -13.840 -9.039 1.00 94.12 219 ARG A O 1
ATOM 1714 N N . PRO A 1 220 ? -6.873 -15.838 -8.017 1.00 95.56 220 PRO A N 1
ATOM 1715 C CA . PRO A 1 220 ? -8.192 -15.602 -7.428 1.00 95.56 220 PRO A CA 1
ATOM 1716 C C . PRO A 1 220 ? -8.229 -14.394 -6.485 1.00 95.56 220 PRO A C 1
ATOM 1718 O O . PRO A 1 220 ? -9.172 -13.603 -6.55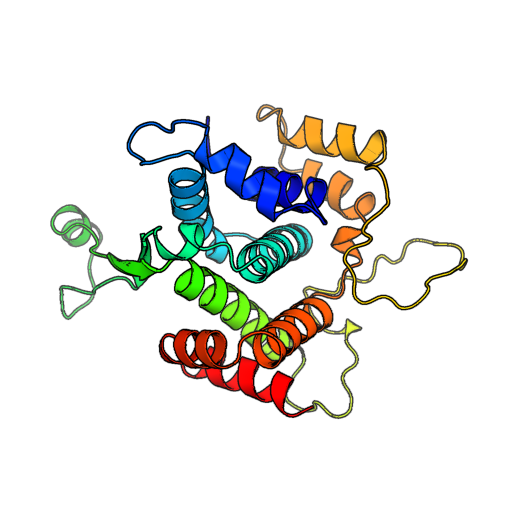1 1.00 95.56 220 PRO A O 1
ATOM 1721 N N . LEU A 1 221 ? -7.210 -14.227 -5.631 1.00 93.38 221 LEU A N 1
ATOM 1722 C CA . LEU A 1 221 ? -7.098 -13.051 -4.770 1.00 93.38 221 LEU A CA 1
ATOM 1723 C C . LEU A 1 221 ? -6.950 -11.778 -5.605 1.00 93.38 221 LEU A C 1
ATOM 1725 O O . LEU A 1 221 ? -7.659 -10.805 -5.359 1.00 93.38 221 LEU A O 1
ATOM 1729 N N . PHE A 1 222 ? -6.074 -11.789 -6.608 1.00 96.12 222 PHE A N 1
ATOM 1730 C CA . PHE A 1 222 ? -5.874 -10.646 -7.494 1.00 96.12 222 PHE A CA 1
ATOM 1731 C C . PHE A 1 222 ? -7.178 -10.226 -8.191 1.00 96.12 222 PHE A C 1
ATOM 1733 O O . PHE A 1 222 ? -7.576 -9.063 -8.132 1.00 96.12 222 PHE A O 1
ATOM 1740 N N . GLU A 1 223 ? -7.886 -11.176 -8.807 1.00 95.81 223 GLU A N 1
ATOM 1741 C CA . GLU A 1 223 ? -9.153 -10.920 -9.499 1.00 95.81 223 GLU A CA 1
ATOM 1742 C C . GLU A 1 223 ? -10.227 -10.384 -8.542 1.00 95.81 223 GLU A C 1
ATOM 1744 O O . GLU A 1 223 ? -11.003 -9.506 -8.924 1.00 95.81 223 GLU A O 1
ATOM 1749 N N . TYR A 1 224 ? -10.255 -10.859 -7.292 1.00 95.38 224 TYR A N 1
ATOM 1750 C CA . TYR A 1 224 ? -11.116 -10.308 -6.245 1.00 95.38 224 TYR A CA 1
ATOM 1751 C C . TYR A 1 224 ? -10.757 -8.852 -5.914 1.00 95.38 224 TYR A C 1
ATOM 1753 O O . TYR A 1 224 ? -11.641 -7.994 -5.882 1.00 95.38 224 TYR A O 1
ATOM 1761 N N . LEU A 1 225 ? -9.472 -8.543 -5.723 1.00 96.38 225 LEU A N 1
ATOM 1762 C CA . LEU A 1 225 ? -9.009 -7.186 -5.415 1.00 96.38 225 LEU A CA 1
ATOM 1763 C C . LEU A 1 225 ? -9.325 -6.200 -6.554 1.00 96.38 225 LEU A C 1
ATOM 1765 O O . LEU A 1 225 ? -9.769 -5.080 -6.292 1.00 96.38 225 LEU A O 1
ATOM 1769 N N . CYS A 1 226 ? -9.219 -6.631 -7.815 1.00 95.88 226 CYS A N 1
ATOM 1770 C CA . CYS A 1 226 ? -9.576 -5.824 -8.986 1.00 95.88 226 CYS A CA 1
ATOM 1771 C C . CYS A 1 226 ? -11.054 -5.392 -9.048 1.00 95.88 226 CYS A C 1
ATOM 1773 O O . CYS A 1 226 ? -11.377 -4.412 -9.731 1.00 95.88 226 CYS A O 1
ATOM 1775 N N . GLN A 1 227 ? -11.966 -6.093 -8.365 1.00 94.25 227 GLN A N 1
ATOM 1776 C CA . GLN A 1 227 ? -13.389 -5.725 -8.337 1.00 94.25 227 GLN A CA 1
ATOM 1777 C C . GLN A 1 227 ? -13.626 -4.409 -7.589 1.00 94.25 227 GLN A C 1
ATOM 1779 O O . GLN A 1 227 ? -14.557 -3.680 -7.927 1.00 94.25 227 GLN A O 1
ATOM 1784 N N . GLY A 1 228 ? -12.774 -4.094 -6.608 1.00 91.12 228 GLY A N 1
ATOM 1785 C CA . GLY A 1 228 ? -12.853 -2.868 -5.813 1.00 91.12 228 GLY A CA 1
ATOM 1786 C C . GLY A 1 228 ? -12.234 -1.637 -6.477 1.00 91.12 228 GLY A C 1
ATOM 1787 O O . GLY A 1 228 ? -12.371 -0.542 -5.941 1.00 91.12 228 GLY A O 1
ATOM 1788 N N . LEU A 1 229 ? -11.565 -1.798 -7.623 1.00 95.56 229 LEU A N 1
ATOM 1789 C CA . LEU A 1 229 ? -10.861 -0.707 -8.293 1.00 95.56 229 LEU A CA 1
ATOM 1790 C C . LEU A 1 229 ? -11.795 0.217 -9.087 1.00 95.56 229 LEU A C 1
ATOM 1792 O O . LEU A 1 229 ? -12.771 -0.207 -9.719 1.00 95.56 229 LEU A O 1
ATOM 1796 N N . THR A 1 230 ? -11.420 1.491 -9.134 1.00 94.75 230 THR A N 1
ATOM 1797 C CA . THR A 1 230 ? -11.934 2.486 -10.075 1.00 94.75 230 THR A CA 1
ATOM 1798 C C . THR A 1 230 ? -11.476 2.178 -11.508 1.00 94.75 230 THR A C 1
ATOM 1800 O O . THR A 1 230 ? -10.633 1.312 -11.752 1.00 94.75 230 THR A O 1
ATOM 1803 N N . ASN A 1 231 ? -12.053 2.869 -12.496 1.00 94.56 231 ASN A N 1
ATOM 1804 C CA . ASN A 1 231 ? -11.676 2.655 -13.895 1.00 94.56 231 ASN A CA 1
ATOM 1805 C C . ASN A 1 231 ? -10.208 3.028 -14.191 1.00 94.56 231 ASN A C 1
ATOM 1807 O O . ASN A 1 231 ? -9.550 2.189 -14.803 1.00 94.56 231 ASN A O 1
ATOM 1811 N N . PRO A 1 232 ? -9.673 4.190 -13.752 1.00 94.25 232 PRO A N 1
ATOM 1812 C CA . PRO A 1 232 ? -8.259 4.523 -13.955 1.00 94.25 232 PRO A CA 1
ATOM 1813 C C . PRO A 1 232 ? -7.313 3.477 -13.353 1.00 94.25 232 PRO A C 1
ATOM 1815 O O . PRO A 1 232 ? -6.484 2.925 -14.069 1.00 94.25 232 PRO A O 1
ATOM 1818 N N . GLN A 1 233 ? -7.534 3.100 -12.088 1.00 96.31 233 GLN A N 1
ATOM 1819 C CA . GLN A 1 233 ? -6.766 2.051 -11.404 1.00 96.31 233 GLN A CA 1
ATOM 1820 C C . GLN A 1 233 ? -6.792 0.724 -12.175 1.00 96.31 233 GLN A C 1
ATOM 1822 O O . GLN A 1 233 ? -5.759 0.095 -12.392 1.00 96.31 233 GLN A O 1
ATOM 1827 N N . ARG A 1 234 ? -7.978 0.280 -12.617 1.00 95.75 234 ARG A N 1
ATOM 1828 C CA . ARG A 1 234 ? -8.116 -0.985 -13.353 1.00 95.75 234 ARG A CA 1
ATOM 1829 C C . ARG A 1 234 ? -7.371 -0.948 -14.685 1.00 95.75 234 ARG A C 1
ATOM 1831 O O . ARG A 1 234 ? -6.744 -1.941 -15.037 1.00 95.75 234 ARG A O 1
ATOM 1838 N N . VAL A 1 235 ? -7.449 0.163 -15.419 1.00 94.50 235 VAL A N 1
ATOM 1839 C CA . VAL A 1 235 ? -6.725 0.334 -16.687 1.00 94.50 235 VAL A CA 1
ATOM 1840 C C . VAL A 1 235 ? -5.218 0.290 -16.445 1.00 94.50 235 VAL A C 1
ATOM 1842 O O . VAL A 1 235 ? -4.523 -0.433 -17.156 1.00 94.50 235 VAL A O 1
ATOM 1845 N N . ALA A 1 236 ? -4.727 0.978 -15.413 1.00 94.25 236 ALA A N 1
ATOM 1846 C CA . ALA A 1 236 ? -3.306 1.011 -15.089 1.00 94.25 236 ALA A CA 1
ATOM 1847 C C . ALA A 1 236 ? -2.747 -0.376 -14.738 1.00 94.25 236 ALA A C 1
ATOM 1849 O O . ALA A 1 236 ? -1.727 -0.806 -15.282 1.00 94.25 236 ALA A O 1
ATOM 1850 N N . VAL A 1 237 ? -3.477 -1.123 -13.903 1.00 95.50 237 VAL A N 1
ATOM 1851 C CA . VAL A 1 237 ? -3.143 -2.509 -13.542 1.00 95.50 237 VAL A CA 1
ATOM 1852 C C . VAL A 1 237 ? -3.231 -3.447 -14.755 1.00 95.50 237 VAL A C 1
ATOM 1854 O O . VAL A 1 237 ? -2.433 -4.367 -14.893 1.00 95.50 237 VAL A O 1
ATOM 1857 N N . GLN A 1 238 ? -4.168 -3.232 -15.681 1.00 93.31 238 GLN A N 1
ATOM 1858 C CA . GLN A 1 238 ? -4.251 -4.042 -16.901 1.00 93.31 238 GLN A CA 1
ATOM 1859 C C . GLN A 1 238 ? -3.095 -3.777 -17.871 1.00 93.31 238 GLN A C 1
ATOM 1861 O O . GLN A 1 238 ? -2.623 -4.730 -18.487 1.00 93.31 238 GLN A O 1
ATOM 1866 N N . LYS A 1 239 ? -2.629 -2.526 -17.994 1.00 91.12 239 LYS A N 1
ATOM 1867 C CA . LYS A 1 239 ? -1.481 -2.168 -18.845 1.00 91.12 239 LYS A CA 1
ATOM 1868 C C . LYS A 1 239 ? -0.218 -2.938 -18.433 1.00 91.12 239 LYS A C 1
ATOM 1870 O O . LYS A 1 239 ? 0.490 -3.432 -19.304 1.00 91.12 239 LYS A O 1
ATOM 1875 N N . VAL A 1 240 ? 0.033 -3.104 -17.130 1.00 90.19 240 VAL A N 1
ATOM 1876 C CA . VAL A 1 240 ? 1.227 -3.826 -16.640 1.00 90.19 240 VAL A CA 1
ATOM 1877 C C . VAL A 1 240 ? 1.157 -5.343 -16.833 1.00 90.19 240 VAL A C 1
ATOM 1879 O O . VAL A 1 240 ? 2.192 -5.968 -17.012 1.00 90.19 240 VAL A O 1
ATOM 1882 N N . LEU A 1 241 ? -0.040 -5.941 -16.850 1.00 89.00 241 LEU A N 1
ATOM 1883 C CA . LEU A 1 241 ? -0.214 -7.385 -17.075 1.00 89.00 241 LEU A CA 1
ATOM 1884 C C . LEU A 1 241 ? -0.166 -7.797 -18.557 1.00 89.00 241 LEU A C 1
ATOM 1886 O O . LEU A 1 241 ? -0.185 -8.988 -18.860 1.00 89.00 241 LEU A O 1
ATOM 1890 N N . GLN A 1 242 ? -0.216 -6.831 -19.478 1.00 79.44 242 GLN A N 1
ATOM 1891 C CA . GLN A 1 242 ? -0.235 -7.073 -20.926 1.00 79.44 242 GLN A CA 1
ATOM 1892 C C . GLN A 1 242 ? 1.142 -6.928 -21.589 1.00 79.44 242 GLN A C 1
ATOM 1894 O O . GLN A 1 242 ? 1.252 -7.211 -22.783 1.00 79.44 242 GLN A O 1
ATOM 1899 N N . LYS A 1 243 ? 2.153 -6.484 -20.838 1.00 62.69 243 LYS A N 1
ATOM 1900 C CA . LYS A 1 243 ? 3.561 -6.483 -21.252 1.00 62.69 243 LYS A CA 1
ATOM 1901 C C . LYS A 1 243 ? 4.178 -7.866 -21.067 1.00 62.69 243 LYS A C 1
ATOM 1903 O O . LYS A 1 243 ? 4.989 -8.245 -21.939 1.00 62.69 243 LYS A O 1
#

Mean predicted aligned error: 10.02 Å

Radius of gyration: 19.03 Å; Cα contacts (8 Å, |Δi|>4): 232; chains: 1; bounding box: 59×41×49 Å

InterPro domains:
  IPR016024 Armadillo-type fold [SSF48371] (17-241)

Secondary structure (DSSP, 8-state):
----HHHHHHHHHHTTT-HHHHHHHHHHS--TTSSSHHHHHHHHHHHHGGG--SHHHHHHHHHHHHHHHHT--GGGGG-EEEEEEE--SSS---HHHHTTSPPEEEEEEHHHHHHHHHHHHHHHHHHHH-S-TTS--GGGSTT-----------------S--TT-PPPHHHHHHHHHHH-TTS-TTHHHHHHHH-GGGGS-HHHHHHHHHHHHHHH-HHHHHHHHHT--HHHHHHHHHHHT-

Foldseek 3Di:
DDQDLQLVLVVLLLCPPVSVVVLVVQQPAPDPPDNTNVLVNLQVLLVCLVVDDDLLSVLSNLLSLLSNLLVVRPVQQVHKYFDDWDPPDDDDQDPVNCVVPPTDTDIDRSSLSSLQSLLVVLLQQDVQQDDPPVDRPLCRGPNNDDPPDPDDDDDPDDDLDPPRDPPQDPQLVVLSVVVVVPPDDPPSVVSNCVRDPSSNDSSNSNSLCSLCSCCVVPVVVSVVSLVSYDPSSNVSSVVSVVD

Solvent-accessible surface area (backbone atoms only — not comparable to full-atom values): 14602 Å² total; per-residue (Å²): 132,83,88,52,58,66,62,57,21,49,56,43,56,73,30,48,89,48,42,62,57,49,51,55,51,29,58,73,36,83,31,93,97,41,92,12,32,46,52,44,52,53,42,54,39,66,65,45,60,87,69,65,70,58,48,52,57,48,42,46,39,51,54,29,49,52,55,56,57,70,58,65,52,72,69,47,65,71,32,70,25,75,60,53,77,54,79,88,61,96,69,91,78,48,77,77,53,49,76,76,46,78,87,42,57,40,77,36,43,35,54,47,52,50,52,43,53,56,26,45,55,49,28,54,50,50,62,64,63,46,90,60,77,90,68,72,64,72,68,64,28,86,64,40,70,76,76,93,60,98,70,80,93,76,83,88,70,94,59,103,53,77,79,77,74,70,74,75,46,74,66,45,53,51,42,50,52,52,70,69,50,85,85,65,71,93,68,56,59,62,59,38,51,73,64,39,71,65,52,73,52,58,57,68,61,52,49,42,50,51,54,48,51,41,41,76,75,39,45,72,61,41,60,55,45,56,69,77,43,54,71,63,27,45,50,38,55,48,56,60,72,71,112

Sequence (243 aa):
MKFNPIIESFLVHLSAPNVDQFINLLLAIPAQGYGNSLAYIMSEWSQLQGEIQGAYQIKVTTTALALLISTRHPELSRIEVNGHLVKTSAGITTRSKARVTPDNWTKIPLPSKIFALLADTLAEIQEQVGDDADNIDEEDSDWEEVQNGDATPHDIMYSASVPSNANPSVEHLNAMAKVFDEDEDDSYDDDLAKTDSLNEVKLLDFLTNTFVNLWDSDRPLFEYLCQGLTNPQRVAVQKVLQK

Organism: Triticum turgidum subsp. durum (NCBI:txid4567)

Nearest PDB structures (foldseek):
  8f0x-assembly1_A  TM=8.411E-01  e=5.549E-06  Saccharomyces cerevisiae S288C
  9b31-assembly1_A  TM=7.975E-01  e=1.577E-05  Saccharomyces cerevisiae
  8f1e-assembly1_A  TM=8.134E-01  e=3.215E-05  Saccharomyces cerevisiae S288C
  6aho-assembly1_A  TM=8.025E-01  e=4.077E-05  Saccharomyces cerevisiae S288C
  9b3f-assembly1_A  TM=5.947E-01  e=2.049E-04  Saccharomyces cerevisiae

pLDDT: mean 79.8, std 18.69, range [31.52, 97.94]